Protein AF-A0A1J7IU63-F1 (afdb_monomer)

Secondary structure (DSSP, 8-state):
----PPPP-PPPPPPPPPP--------------PPPSEEEEEES-TT--TTEEEEEEESSSSSPP-EEEEEE-SSSSS-SEEEESSSSTTSPEEEEEE-SSTT-SEEEEEEESSSS-EEEEEEEEEEPPGGGTT-EEEEEEEE-TTSSTT-EEEEEEEEE-S--GGGTTEEEEEEEEEESSTTT--EEEEEEEEEETT-SSEEEEEEESSTTS-TTHHHHHHHHHHHHHHHHHHHHHHHHHHHHTT-

Solvent-accessible surface area (backbone atoms only — not comparable to full-atom values): 14368 Å² total; per-residue (Å²): 142,85,89,80,86,80,88,85,84,80,81,81,86,80,82,84,79,81,80,85,76,82,76,77,75,78,75,80,68,56,81,83,66,88,75,68,55,46,38,28,36,29,60,70,59,96,78,60,65,96,47,50,46,53,32,29,32,16,74,47,92,87,49,74,60,47,21,23,34,40,36,46,59,77,92,74,87,55,55,37,30,37,36,22,68,24,57,50,92,85,37,58,71,47,32,31,20,32,55,95,46,67,80,50,54,50,34,45,33,40,36,56,54,48,99,88,41,62,52,74,34,70,30,39,51,45,78,46,63,74,91,56,79,67,44,57,34,38,34,37,59,40,77,36,56,84,53,64,95,86,42,61,45,30,37,34,39,35,74,42,79,38,76,52,80,96,38,71,80,31,70,37,38,35,37,30,27,40,38,81,40,100,73,94,39,64,70,44,75,43,30,38,38,30,40,56,74,86,48,96,48,45,66,35,40,37,37,45,64,41,90,80,55,53,81,41,45,66,64,46,54,51,50,53,53,41,49,51,51,39,52,52,50,32,52,54,46,44,57,54,53,58,57,65,76,76,111

Radius of gyration: 27.11 Å; Cα contacts (8 Å, |Δi|>4): 454; chains: 1; bounding box: 78×36×115 Å

pLDDT: mean 76.45, std 18.56, range [32.28, 97.06]

Mean predicted aligned error: 12.12 Å

Structure (mmCIF, N/CA/C/O backbone):
data_AF-A0A1J7IU63-F1
#
_entry.id   AF-A0A1J7IU63-F1
#
loop_
_atom_site.group_PDB
_atom_site.id
_atom_site.type_symbol
_atom_site.label_atom_id
_atom_site.label_alt_id
_atom_site.label_comp_id
_atom_site.label_asym_id
_atom_site.label_entity_id
_atom_site.label_seq_id
_atom_site.pdbx_PDB_ins_code
_atom_site.Cartn_x
_atom_site.Cartn_y
_atom_site.Cartn_z
_atom_site.occupancy
_atom_site.B_iso_or_equiv
_atom_site.auth_seq_id
_atom_site.auth_comp_id
_atom_site.auth_asym_id
_atom_site.auth_atom_id
_atom_site.pdbx_PDB_model_num
ATOM 1 N N . MET A 1 1 ? 51.463 18.990 87.669 1.00 44.06 1 MET A N 1
ATOM 2 C CA . MET A 1 1 ? 50.961 17.648 88.041 1.00 44.06 1 MET A CA 1
ATOM 3 C C . MET A 1 1 ? 49.534 17.867 88.497 1.00 44.06 1 MET A C 1
ATOM 5 O O . MET A 1 1 ? 49.370 18.554 89.485 1.00 44.06 1 MET A O 1
ATOM 9 N N . THR A 1 2 ? 48.467 17.498 87.812 1.00 45.34 2 THR A N 1
ATOM 10 C CA . THR A 1 2 ? 48.191 16.574 86.704 1.00 45.34 2 THR A CA 1
ATOM 11 C C . THR A 1 2 ? 46.875 17.081 86.117 1.00 45.34 2 THR A C 1
ATOM 13 O O . THR A 1 2 ? 45.925 17.207 86.884 1.00 45.34 2 THR A O 1
ATOM 16 N N . ASP A 1 3 ? 46.808 17.387 84.823 1.00 42.97 3 ASP A N 1
ATOM 17 C CA . ASP A 1 3 ? 45.531 17.691 84.172 1.00 42.97 3 ASP A CA 1
ATOM 18 C C . ASP A 1 3 ? 45.431 16.819 82.920 1.00 42.97 3 ASP A C 1
ATOM 20 O O . ASP A 1 3 ? 46.269 16.891 82.017 1.00 42.97 3 ASP A O 1
ATOM 24 N N . THR A 1 4 ? 44.488 15.884 82.969 1.00 57.12 4 THR A N 1
ATOM 25 C CA . THR A 1 4 ? 44.315 14.776 82.026 1.00 57.12 4 THR A CA 1
ATOM 26 C C . THR A 1 4 ? 43.118 15.096 81.123 1.00 57.12 4 THR A C 1
ATOM 28 O O . THR A 1 4 ? 42.087 15.536 81.630 1.00 57.12 4 THR A O 1
ATOM 31 N N . PRO A 1 5 ? 43.224 14.886 79.799 1.00 55.25 5 PRO A N 1
ATOM 32 C CA . PRO A 1 5 ? 42.245 15.359 78.822 1.00 55.25 5 PRO A CA 1
ATOM 33 C C . PRO A 1 5 ? 40.936 14.556 78.810 1.00 55.25 5 PRO A C 1
ATOM 35 O O . PRO A 1 5 ? 40.916 13.346 79.040 1.00 55.25 5 PRO A O 1
ATOM 38 N N . GLY A 1 6 ? 39.845 15.263 78.497 1.00 46.78 6 GLY A N 1
ATOM 39 C CA . GLY A 1 6 ? 38.485 14.733 78.407 1.00 46.78 6 GLY A CA 1
ATOM 40 C C . GLY A 1 6 ? 38.222 13.825 77.191 1.00 46.78 6 GLY A C 1
ATOM 41 O O . GLY A 1 6 ? 38.990 13.822 76.226 1.00 46.78 6 GLY A O 1
ATOM 42 N N . PRO A 1 7 ? 37.125 13.045 77.223 1.00 56.28 7 PRO A N 1
ATOM 43 C CA . PRO A 1 7 ? 36.814 12.064 76.190 1.00 56.28 7 PRO A CA 1
ATOM 44 C C . PRO A 1 7 ? 36.172 12.686 74.940 1.00 56.28 7 PRO A C 1
ATOM 46 O O . PRO A 1 7 ? 35.186 13.420 75.000 1.00 56.28 7 PRO A O 1
ATOM 49 N N . ILE A 1 8 ? 36.720 12.309 73.785 1.00 46.81 8 ILE A N 1
ATOM 50 C CA . ILE A 1 8 ? 36.202 12.591 72.445 1.00 46.81 8 ILE A CA 1
ATOM 51 C C . ILE A 1 8 ? 35.043 11.623 72.171 1.00 46.81 8 ILE A C 1
ATOM 53 O O . ILE A 1 8 ? 35.238 10.410 72.120 1.00 46.81 8 ILE A O 1
ATOM 57 N N . THR A 1 9 ? 33.832 12.153 71.989 1.00 49.56 9 THR A N 1
ATOM 58 C CA . THR A 1 9 ? 32.668 11.368 71.552 1.00 49.56 9 THR A CA 1
ATOM 59 C C . THR A 1 9 ? 32.671 11.284 70.028 1.00 49.56 9 THR A C 1
ATOM 61 O O . THR A 1 9 ? 32.519 12.290 69.338 1.00 49.56 9 THR A O 1
ATOM 64 N N . VAL A 1 10 ? 32.876 10.076 69.501 1.00 47.75 10 VAL A N 1
ATOM 65 C CA . VAL A 1 10 ? 32.824 9.764 68.068 1.00 47.75 10 VAL A CA 1
ATOM 66 C C . VAL A 1 10 ? 31.366 9.534 67.666 1.00 47.75 10 VAL A C 1
ATOM 68 O O . VAL A 1 10 ? 30.711 8.622 68.167 1.00 47.75 10 VAL A O 1
ATOM 71 N N . ASN A 1 11 ? 30.862 10.369 66.756 1.00 43.56 11 ASN A N 1
ATOM 72 C CA . ASN A 1 11 ? 29.535 10.236 66.160 1.00 43.56 11 ASN A CA 1
ATOM 73 C C . ASN A 1 11 ? 29.459 9.005 65.242 1.00 43.56 11 ASN A C 1
ATOM 75 O O . ASN A 1 11 ? 30.330 8.782 64.401 1.00 43.56 11 ASN A O 1
ATOM 79 N N . ALA A 1 12 ? 28.384 8.230 65.395 1.00 49.53 12 ALA A N 1
ATOM 80 C CA . ALA A 1 12 ? 28.054 7.084 64.556 1.00 49.53 12 ALA A CA 1
ATOM 81 C C . ALA A 1 12 ? 27.696 7.507 63.111 1.00 49.53 12 ALA A C 1
ATOM 83 O O . ALA A 1 12 ? 27.061 8.547 62.920 1.00 49.53 12 ALA A O 1
ATOM 84 N N . PRO A 1 13 ? 28.044 6.704 62.087 1.00 44.66 13 PRO A N 1
ATOM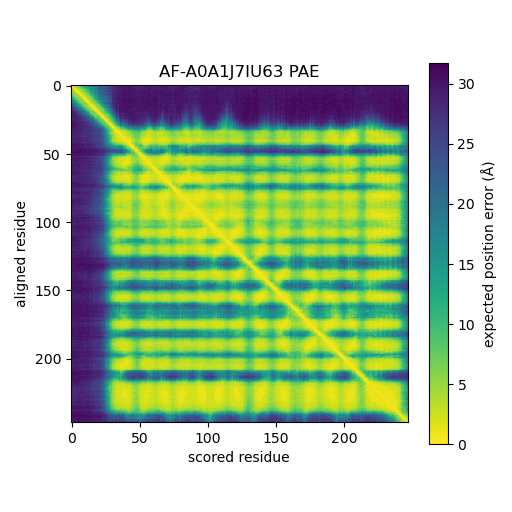 85 C CA . PRO A 1 13 ? 27.699 6.997 60.702 1.00 44.66 13 PRO A CA 1
ATOM 86 C C . PRO A 1 13 ? 26.213 6.756 60.399 1.00 44.66 13 PRO A C 1
ATOM 88 O 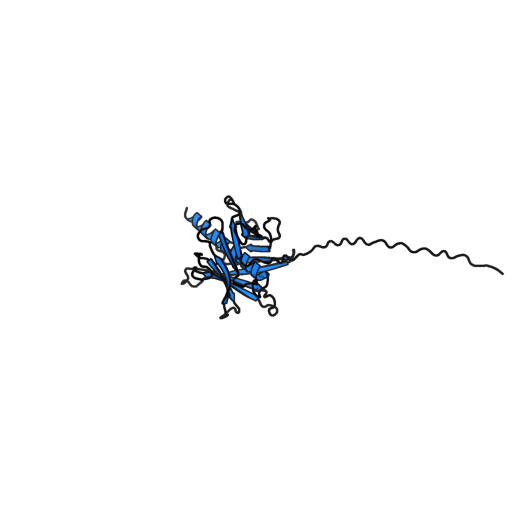O . PRO A 1 13 ? 25.620 5.726 60.725 1.00 44.66 13 PRO A O 1
ATOM 91 N N . THR A 1 14 ? 25.632 7.745 59.728 1.00 45.50 14 THR A N 1
ATOM 92 C CA . THR A 1 14 ? 24.269 7.822 59.206 1.00 45.50 14 THR A CA 1
ATOM 93 C C . THR A 1 14 ? 23.985 6.744 58.155 1.00 45.50 14 THR A C 1
ATOM 95 O O . THR A 1 14 ? 24.753 6.506 57.226 1.00 45.50 14 THR A O 1
ATOM 98 N N . LYS A 1 15 ? 22.818 6.116 58.298 1.00 42.50 15 LYS A N 1
ATOM 99 C CA . LYS A 1 15 ? 22.211 5.135 57.389 1.00 42.50 15 LYS A CA 1
ATOM 100 C C . LYS A 1 15 ? 21.971 5.756 55.995 1.00 42.50 15 LYS A C 1
ATOM 102 O O . LYS A 1 15 ? 21.311 6.793 55.932 1.00 42.50 15 LYS A O 1
ATOM 107 N N . PRO A 1 16 ? 22.421 5.151 54.881 1.00 40.44 16 PRO A N 1
ATOM 108 C CA . PRO A 1 16 ? 22.157 5.690 53.551 1.00 40.44 16 PRO A CA 1
ATOM 109 C C . PRO A 1 16 ? 20.693 5.467 53.140 1.00 40.44 16 PRO A C 1
ATOM 111 O O . PRO A 1 16 ? 20.188 4.343 53.091 1.00 40.44 16 PRO A O 1
ATOM 114 N N . SER A 1 17 ? 20.010 6.568 52.842 1.00 41.31 17 SER A N 1
ATOM 115 C CA . SER A 1 17 ? 18.692 6.632 52.215 1.00 41.31 17 SER A CA 1
ATOM 116 C C . SER A 1 17 ? 18.753 6.153 50.759 1.00 41.31 17 SER A C 1
ATOM 118 O O . SER A 1 17 ? 19.558 6.644 49.970 1.00 41.31 17 SER A O 1
ATOM 120 N N . LYS A 1 18 ? 17.885 5.194 50.404 1.00 39.56 18 LYS A N 1
ATOM 121 C CA . LYS A 1 18 ? 17.678 4.708 49.029 1.00 39.56 18 LYS A CA 1
ATOM 122 C C . LYS A 1 18 ? 17.234 5.863 48.114 1.00 39.56 18 LYS A C 1
ATOM 124 O O . LYS A 1 18 ? 16.241 6.511 48.443 1.00 39.56 18 LYS A O 1
ATOM 129 N N . PRO A 1 19 ? 17.875 6.083 46.956 1.00 37.62 19 PRO A N 1
ATOM 130 C CA . PRO A 1 19 ? 17.308 6.933 45.921 1.00 37.62 19 PRO A CA 1
ATOM 131 C C . PRO A 1 19 ? 16.141 6.200 45.244 1.00 37.62 19 PRO A C 1
ATOM 133 O O . PRO A 1 19 ? 16.303 5.110 44.695 1.00 37.62 19 PRO A O 1
ATOM 136 N N . THR A 1 20 ? 14.951 6.798 45.295 1.00 41.66 20 THR A N 1
ATOM 137 C CA . THR A 1 20 ? 13.795 6.390 44.490 1.00 41.66 20 THR A CA 1
ATOM 138 C C . THR A 1 20 ? 14.058 6.795 43.044 1.00 41.66 20 THR A C 1
ATOM 140 O O . THR A 1 20 ? 13.786 7.921 42.636 1.00 41.66 20 THR A O 1
ATOM 143 N N . THR A 1 21 ? 14.630 5.885 42.262 1.00 35.44 21 THR A N 1
ATOM 144 C CA . THR A 1 21 ? 14.724 6.035 40.810 1.00 35.44 21 THR A CA 1
ATOM 145 C C . THR A 1 21 ? 13.351 5.718 40.220 1.00 35.44 21 THR A C 1
ATOM 147 O O . THR A 1 21 ? 12.976 4.555 40.077 1.00 35.44 21 THR A O 1
ATOM 150 N N . HIS A 1 22 ? 12.571 6.750 39.894 1.00 35.62 22 HIS A N 1
ATOM 151 C CA . HIS A 1 22 ? 11.458 6.608 38.958 1.00 35.62 22 HIS A CA 1
ATOM 152 C C . HIS A 1 22 ? 12.042 6.404 37.559 1.00 35.62 22 HIS A C 1
ATOM 154 O O . HIS A 1 22 ? 12.184 7.338 36.775 1.00 35.62 22 HIS A O 1
ATOM 160 N N . SER A 1 23 ? 12.420 5.164 37.264 1.00 33.09 23 SER A N 1
ATOM 161 C CA . SER A 1 23 ? 12.723 4.726 35.909 1.00 33.09 23 SER A CA 1
ATOM 162 C C . SER A 1 23 ? 11.399 4.590 35.162 1.00 33.09 23 SER A C 1
ATOM 164 O O . SER A 1 23 ? 10.831 3.503 35.075 1.00 33.09 23 SER A O 1
ATOM 166 N N . THR A 1 24 ? 10.877 5.702 34.644 1.00 35.84 24 THR A N 1
ATOM 167 C CA . THR A 1 24 ? 9.894 5.668 33.558 1.00 35.84 24 THR A CA 1
ATOM 168 C C . THR A 1 24 ? 10.629 5.148 32.331 1.00 35.84 24 THR A C 1
ATOM 170 O O . THR A 1 24 ? 11.170 5.909 31.534 1.00 35.84 24 THR A O 1
ATOM 173 N N . SER A 1 25 ? 10.712 3.827 32.205 1.00 32.28 25 SER A N 1
ATOM 174 C CA . SER A 1 25 ? 11.094 3.171 30.966 1.00 32.28 25 SER A CA 1
ATOM 175 C C . SER A 1 25 ? 9.949 3.357 29.972 1.00 32.28 25 SER A C 1
ATOM 177 O O . SER A 1 25 ? 9.093 2.490 29.793 1.00 32.28 25 SER A O 1
ATOM 179 N N . SER A 1 26 ? 9.919 4.511 29.302 1.00 36.91 26 SER A N 1
ATOM 180 C CA . SER A 1 26 ? 9.265 4.620 28.003 1.00 36.91 26 SER A CA 1
ATOM 181 C C . SER A 1 26 ? 10.028 3.706 27.053 1.00 36.91 26 SER A C 1
ATOM 183 O O . SER A 1 26 ? 11.017 4.097 26.439 1.00 36.91 26 SER A O 1
ATOM 185 N N . SER A 1 27 ? 9.602 2.448 27.011 1.00 38.44 27 SER A N 1
ATOM 186 C CA . SER A 1 27 ? 9.995 1.482 26.000 1.00 38.44 27 SER A CA 1
ATOM 187 C C . SER A 1 27 ? 9.508 2.000 24.648 1.00 38.44 27 SER A C 1
ATOM 189 O O . SER A 1 27 ? 8.377 1.769 24.227 1.00 38.44 27 SER A O 1
ATOM 191 N N . THR A 1 28 ? 10.367 2.753 23.968 1.00 42.88 28 THR A N 1
ATOM 192 C CA . THR A 1 28 ? 10.271 3.032 22.537 1.00 42.88 28 THR A CA 1
ATOM 193 C C . THR A 1 28 ? 10.474 1.715 21.797 1.00 42.88 28 THR A C 1
ATOM 195 O O . THR A 1 28 ? 11.562 1.378 21.347 1.00 42.88 28 THR A O 1
ATOM 198 N N . SER A 1 29 ? 9.409 0.919 21.735 1.00 42.03 29 SER A N 1
ATOM 199 C CA . SER A 1 29 ? 9.338 -0.248 20.869 1.00 42.03 29 SER A CA 1
ATOM 200 C C . SER A 1 29 ? 9.157 0.256 19.440 1.00 42.03 29 SER A C 1
ATOM 202 O O . SER A 1 29 ? 8.059 0.638 19.035 1.00 42.03 29 SER A O 1
ATOM 204 N N . SER A 1 30 ? 10.246 0.281 18.670 1.00 48.75 30 SER A N 1
ATOM 205 C CA . SER A 1 30 ? 10.135 0.234 17.215 1.00 48.75 30 SER A CA 1
ATOM 206 C C . SER A 1 30 ? 9.271 -0.985 16.890 1.00 48.75 30 SER A C 1
ATOM 208 O O . SER A 1 30 ? 9.569 -2.105 17.309 1.00 48.75 30 SER A O 1
ATOM 210 N N . THR A 1 31 ? 8.116 -0.771 16.259 1.00 57.62 31 THR A N 1
ATOM 211 C CA . THR A 1 31 ? 7.194 -1.875 15.967 1.00 57.62 31 THR A CA 1
ATOM 212 C C . THR A 1 31 ? 7.692 -2.574 14.707 1.00 57.62 31 THR A C 1
ATOM 214 O O . THR A 1 31 ? 7.190 -2.351 13.614 1.00 57.62 31 THR A O 1
ATOM 217 N N . VAL A 1 32 ? 8.744 -3.367 14.882 1.00 63.09 32 VAL A N 1
ATOM 218 C CA . VAL A 1 32 ? 9.273 -4.322 13.906 1.00 63.09 32 VAL A CA 1
ATOM 219 C C . VAL A 1 32 ? 8.172 -5.364 13.692 1.00 63.09 32 VAL A C 1
ATOM 221 O O . VAL A 1 32 ? 7.832 -6.114 14.610 1.00 63.09 32 VAL A O 1
ATOM 224 N N . VAL A 1 33 ? 7.496 -5.313 12.540 1.00 74.00 33 VAL A N 1
ATOM 225 C CA . VAL A 1 33 ? 6.360 -6.188 12.213 1.00 74.00 33 VAL A CA 1
ATOM 226 C C . VAL A 1 33 ? 6.729 -7.010 10.994 1.00 74.00 33 VAL A C 1
ATOM 228 O O . VAL A 1 33 ? 6.721 -6.522 9.865 1.00 74.00 33 VAL A O 1
ATOM 231 N N . THR A 1 34 ? 6.972 -8.297 11.217 1.00 81.31 34 THR A N 1
ATOM 232 C CA . THR A 1 34 ? 7.165 -9.256 10.135 1.00 81.31 34 THR A CA 1
ATOM 233 C C . THR A 1 34 ? 5.837 -9.503 9.419 1.00 81.31 34 THR A C 1
ATOM 235 O O . THR A 1 34 ? 4.876 -10.019 9.998 1.00 81.31 34 THR A O 1
ATOM 238 N N . LEU A 1 35 ? 5.772 -9.131 8.142 1.00 86.31 35 LEU A N 1
ATOM 239 C CA . LEU A 1 35 ? 4.608 -9.369 7.294 1.00 86.31 35 LEU A CA 1
ATOM 240 C C . LEU A 1 35 ? 4.696 -10.778 6.690 1.00 86.31 35 LEU A C 1
ATOM 242 O O . LEU A 1 35 ? 5.748 -11.162 6.184 1.00 86.31 35 LEU A O 1
ATOM 246 N N . PRO A 1 36 ? 3.611 -11.572 6.694 1.00 88.25 36 PRO A N 1
ATOM 247 C CA . PRO A 1 36 ? 3.638 -12.880 6.059 1.00 88.25 36 PRO A CA 1
ATOM 248 C C . PRO A 1 36 ? 3.764 -12.728 4.540 1.00 88.25 36 PRO A C 1
ATOM 250 O O . PRO A 1 36 ? 3.235 -11.781 3.953 1.00 88.25 36 PRO A O 1
ATOM 253 N N . ARG A 1 37 ? 4.334 -13.747 3.881 1.00 87.50 37 ARG A N 1
ATOM 254 C CA . ARG A 1 37 ? 4.461 -13.832 2.410 1.00 87.50 37 ARG A CA 1
ATOM 255 C C . ARG A 1 37 ? 3.153 -13.549 1.665 1.00 87.50 37 ARG A C 1
ATOM 257 O O . ARG A 1 37 ? 3.137 -13.125 0.514 1.00 87.50 37 ARG A O 1
ATOM 264 N N . SER A 1 38 ? 2.030 -13.829 2.317 1.00 89.69 38 SER A N 1
ATOM 265 C CA . SER A 1 38 ? 0.708 -13.839 1.724 1.00 89.69 38 SER A CA 1
ATOM 266 C C . SER A 1 38 ? -0.283 -13.066 2.593 1.00 89.69 38 SER A C 1
ATOM 268 O O . SER A 1 38 ? -0.628 -13.510 3.689 1.00 89.69 38 SER A O 1
ATOM 270 N N . LEU A 1 39 ? -0.813 -11.959 2.070 1.00 92.31 39 LEU A N 1
ATOM 271 C CA . LEU A 1 39 ? -1.831 -11.134 2.720 1.00 92.31 39 LEU A CA 1
ATOM 272 C C . LEU A 1 39 ? -3.056 -10.973 1.825 1.00 92.31 39 LEU A C 1
ATOM 274 O O . LEU A 1 39 ? -2.963 -10.912 0.606 1.00 92.31 39 LEU A O 1
ATOM 278 N N . ASN A 1 40 ? -4.239 -10.932 2.416 1.00 93.31 40 ASN A N 1
ATOM 279 C CA . ASN A 1 40 ? -5.492 -10.743 1.702 1.00 93.31 40 ASN A CA 1
ATOM 280 C C . ASN A 1 40 ? -6.322 -9.692 2.434 1.00 93.31 40 ASN A C 1
ATOM 282 O O . ASN A 1 40 ? -6.472 -9.778 3.651 1.00 93.31 40 ASN A O 1
ATOM 286 N N . LEU A 1 41 ? -6.867 -8.729 1.693 1.00 93.75 41 LEU A N 1
ATOM 287 C CA . LEU A 1 41 ? -7.733 -7.684 2.231 1.00 93.75 41 LEU A CA 1
ATOM 288 C C . LEU A 1 41 ? -9.179 -8.170 2.236 1.00 93.75 41 LEU A C 1
ATOM 290 O O . LEU A 1 41 ? -9.732 -8.497 1.182 1.00 93.75 41 LEU A O 1
ATOM 294 N N . TYR A 1 42 ? -9.803 -8.182 3.407 1.00 91.31 42 TYR A N 1
ATOM 295 C CA . TYR A 1 42 ? -11.193 -8.574 3.598 1.00 91.31 42 TYR A CA 1
ATOM 296 C C . TYR A 1 42 ? -12.015 -7.420 4.154 1.00 91.31 42 TYR A C 1
ATOM 298 O O . TYR A 1 42 ? -11.582 -6.713 5.058 1.00 91.31 42 TYR A O 1
ATOM 306 N N . LEU A 1 43 ? -13.230 -7.259 3.636 1.00 88.81 43 LEU A N 1
ATOM 307 C CA . LEU A 1 43 ? -14.213 -6.329 4.180 1.00 88.81 43 LEU A CA 1
ATOM 308 C C . LEU A 1 43 ? -14.730 -6.836 5.534 1.00 88.81 43 LEU A C 1
ATOM 310 O O . LEU A 1 43 ? -15.232 -7.960 5.609 1.00 88.81 43 LEU A O 1
ATOM 314 N N . THR A 1 44 ? -14.643 -6.005 6.576 1.00 82.62 44 THR A N 1
ATOM 315 C CA . THR A 1 44 ? -15.058 -6.374 7.942 1.00 82.62 44 THR A CA 1
ATOM 316 C C . THR A 1 44 ? -16.573 -6.328 8.120 1.00 82.62 44 THR A C 1
ATOM 318 O O . THR A 1 44 ? -17.148 -7.193 8.774 1.00 82.62 44 THR A O 1
ATOM 321 N N . ASN A 1 45 ? -17.241 -5.336 7.529 1.00 69.62 45 ASN A N 1
ATOM 322 C CA . ASN A 1 45 ? -18.690 -5.187 7.612 1.00 69.62 45 ASN A CA 1
ATOM 323 C C . ASN A 1 45 ? -19.244 -4.669 6.277 1.00 69.62 45 ASN A C 1
ATOM 325 O O . ASN A 1 45 ? -18.663 -3.776 5.668 1.00 69.62 45 ASN A O 1
ATOM 329 N N . ARG A 1 46 ? -20.362 -5.238 5.807 1.00 58.84 46 ARG A N 1
ATOM 330 C CA . ARG A 1 46 ? -21.011 -4.850 4.541 1.00 58.84 46 ARG A CA 1
ATOM 331 C C . ARG A 1 46 ? -21.822 -3.554 4.642 1.00 58.84 46 ARG A C 1
ATOM 333 O O . ARG A 1 46 ? -22.201 -3.019 3.610 1.00 58.84 46 ARG A O 1
ATOM 340 N N . LEU A 1 47 ? -22.072 -3.069 5.859 1.00 58.62 47 LEU A N 1
ATOM 341 C CA . LEU A 1 47 ? -22.935 -1.918 6.144 1.00 58.62 47 LEU A CA 1
ATOM 342 C C . LEU A 1 47 ? -22.167 -0.622 6.462 1.00 58.62 47 LEU A C 1
ATOM 344 O O . LEU A 1 47 ? -22.765 0.321 6.965 1.00 58.62 47 LEU A O 1
ATOM 348 N N . THR A 1 48 ? -20.851 -0.543 6.228 1.00 53.31 48 THR A N 1
ATOM 349 C CA . THR A 1 48 ? -20.102 0.706 6.472 1.00 53.31 48 THR A CA 1
ATOM 350 C C . THR A 1 48 ? -20.545 1.801 5.502 1.00 53.31 48 THR A C 1
ATOM 352 O O . THR A 1 48 ? -20.302 1.710 4.299 1.00 53.31 48 THR A O 1
ATOM 355 N N . ILE A 1 49 ? -21.214 2.814 6.054 1.00 51.66 49 ILE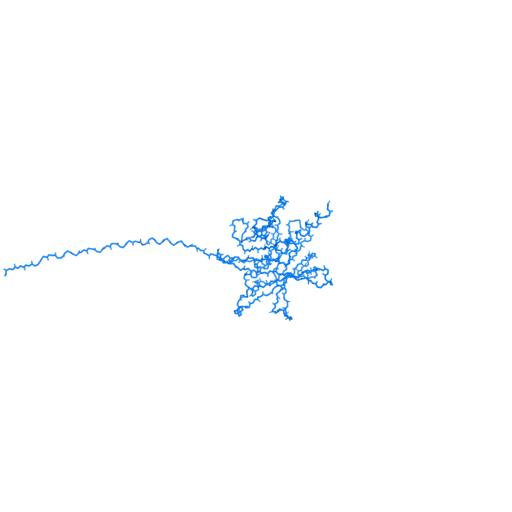 A N 1
ATOM 356 C CA . ILE A 1 49 ? -21.808 3.957 5.361 1.00 51.66 49 ILE A CA 1
ATOM 357 C C . ILE A 1 49 ? -20.718 4.968 4.957 1.00 51.66 49 ILE A C 1
ATOM 359 O O . ILE A 1 49 ? -19.949 5.441 5.791 1.00 51.66 49 ILE A O 1
ATOM 363 N N . LEU A 1 50 ? -20.701 5.252 3.652 1.00 55.31 50 LEU A N 1
ATOM 364 C CA . LEU A 1 50 ? -20.249 6.404 2.847 1.00 55.31 50 LEU A CA 1
ATOM 365 C C . LEU A 1 50 ? -18.948 7.185 3.150 1.00 55.31 50 LEU A C 1
ATOM 367 O O . LEU A 1 50 ? -18.394 7.707 2.193 1.00 55.31 50 LEU A O 1
ATOM 371 N N . ALA A 1 51 ? -18.406 7.252 4.370 1.00 62.78 51 ALA A N 1
ATOM 372 C CA . ALA A 1 51 ? -17.221 8.088 4.660 1.00 62.78 51 ALA A CA 1
ATOM 373 C C . ALA A 1 51 ? -15.993 7.310 5.161 1.00 62.78 51 ALA A C 1
ATOM 375 O O . ALA A 1 51 ? -14.855 7.695 4.888 1.00 62.78 51 ALA A O 1
ATOM 376 N N . GLN A 1 52 ? -16.206 6.200 5.875 1.00 76.06 52 GLN A N 1
ATOM 377 C CA . GLN A 1 52 ? -15.125 5.385 6.424 1.00 76.06 52 GLN A CA 1
ATOM 378 C C . GLN A 1 52 ? -15.422 3.899 6.240 1.00 76.06 52 GLN A C 1
ATOM 380 O O . GLN A 1 52 ? -16.469 3.403 6.656 1.00 76.06 52 GLN A O 1
ATOM 385 N N . ALA A 1 53 ? -14.473 3.168 5.662 1.00 87.00 53 ALA A N 1
ATOM 386 C CA . ALA A 1 53 ? -14.555 1.717 5.548 1.00 87.00 53 ALA A CA 1
ATOM 387 C C . ALA A 1 53 ? -13.453 1.055 6.380 1.00 87.00 53 ALA A C 1
ATOM 389 O O . ALA A 1 53 ? -12.345 1.575 6.524 1.00 87.00 53 ALA A O 1
ATOM 390 N N . THR A 1 54 ? -13.787 -0.089 6.978 1.00 90.56 54 THR A N 1
ATOM 391 C CA . THR A 1 54 ? -12.844 -0.908 7.746 1.00 90.56 54 THR A CA 1
ATOM 392 C C . THR A 1 54 ? -12.668 -2.256 7.064 1.00 90.56 54 THR A C 1
ATOM 394 O O . THR A 1 54 ? -13.639 -2.932 6.709 1.00 90.56 54 THR A O 1
ATOM 397 N N . PHE A 1 55 ? -11.407 -2.639 6.930 1.00 92.75 55 PHE A N 1
ATOM 398 C CA . PHE A 1 55 ? -10.957 -3.900 6.376 1.00 92.75 55 PHE A CA 1
ATOM 399 C C . PHE A 1 55 ? -9.971 -4.560 7.336 1.00 92.75 55 PHE A C 1
ATOM 401 O O . PHE A 1 55 ? -9.404 -3.922 8.230 1.00 92.75 55 PHE A O 1
ATOM 408 N N . HIS A 1 56 ? -9.716 -5.840 7.100 1.00 93.38 56 HIS A N 1
ATOM 409 C CA . HIS A 1 56 ? -8.617 -6.545 7.735 1.00 93.38 56 HIS A CA 1
ATOM 410 C C . HIS A 1 56 ? -7.717 -7.221 6.716 1.00 93.38 56 HIS A C 1
ATOM 412 O O . HIS A 1 56 ? -8.188 -7.719 5.693 1.00 93.38 56 HIS A O 1
ATOM 418 N N . LEU A 1 57 ? -6.429 -7.278 7.043 1.00 92.94 57 LEU A N 1
ATOM 419 C CA . LEU A 1 57 ? -5.469 -8.128 6.361 1.00 92.94 57 LEU A CA 1
ATOM 420 C C . LEU A 1 57 ? -5.297 -9.435 7.132 1.00 92.94 57 LEU A C 1
ATOM 422 O O . LEU A 1 57 ? -5.141 -9.432 8.353 1.00 92.94 57 LEU A O 1
ATOM 426 N N . GLY A 1 58 ? -5.297 -10.548 6.408 1.00 91.50 58 GLY A N 1
ATOM 427 C CA . GLY A 1 58 ? -5.005 -11.873 6.950 1.00 91.50 58 GLY A CA 1
ATOM 428 C C . GLY A 1 58 ? -4.541 -12.836 5.863 1.00 91.50 58 GLY A C 1
ATOM 429 O O . GLY A 1 58 ? -4.719 -12.573 4.671 1.00 91.50 58 GLY A O 1
ATOM 430 N N . THR A 1 59 ? -3.952 -13.965 6.254 1.00 89.56 59 THR A N 1
ATOM 431 C CA . THR A 1 59 ? -3.479 -14.986 5.302 1.00 89.56 59 THR A CA 1
ATOM 432 C C . THR A 1 59 ? -4.647 -15.684 4.606 1.00 89.56 59 THR A C 1
ATOM 434 O O . THR A 1 59 ? -4.610 -15.915 3.397 1.00 89.56 59 THR A O 1
ATOM 437 N N . SER A 1 60 ? -5.739 -15.930 5.327 1.00 84.62 60 SER A N 1
ATOM 438 C CA . SER A 1 60 ? -6.968 -16.550 4.828 1.00 84.62 60 SER A CA 1
ATOM 439 C C . SER A 1 60 ? -8.206 -15.875 5.429 1.00 84.62 60 SER A C 1
ATOM 441 O O . SER A 1 60 ? -8.098 -14.975 6.258 1.00 84.62 60 SER A O 1
ATOM 443 N N . ARG A 1 61 ? -9.400 -16.284 4.988 1.00 77.94 61 ARG A N 1
ATOM 444 C CA . ARG A 1 61 ? -10.658 -15.769 5.547 1.00 77.94 61 ARG A CA 1
ATOM 445 C C . ARG A 1 61 ? -10.947 -16.323 6.946 1.00 77.94 61 ARG A C 1
ATOM 447 O O . ARG A 1 61 ? -11.595 -15.650 7.736 1.00 77.94 61 ARG A O 1
ATOM 454 N N . SER A 1 62 ? -10.533 -17.559 7.204 1.00 77.00 62 SER A N 1
ATOM 455 C CA . SER A 1 62 ? -10.780 -18.296 8.446 1.00 77.00 62 SER A CA 1
ATOM 456 C C . SER A 1 62 ? -9.696 -18.070 9.501 1.00 77.00 62 SER A C 1
ATOM 458 O O . SER A 1 62 ? -9.930 -18.341 10.674 1.00 77.00 62 SER A O 1
ATOM 460 N N . SER A 1 63 ? -8.524 -17.563 9.113 1.00 79.31 63 SER A N 1
ATOM 461 C CA . SER A 1 63 ? -7.475 -17.164 10.054 1.00 79.31 63 SER A CA 1
ATOM 462 C C . SER A 1 63 ? -7.848 -15.890 10.806 1.00 79.31 63 SER A C 1
ATOM 464 O O . SER A 1 63 ? -8.510 -15.009 10.252 1.00 79.31 63 SER A O 1
ATOM 466 N N . ALA A 1 64 ? -7.341 -15.763 12.035 1.00 83.44 64 ALA A N 1
ATOM 467 C CA . ALA A 1 64 ? -7.450 -14.533 12.806 1.00 83.44 64 ALA A CA 1
ATOM 468 C C . ALA A 1 64 ? -6.926 -13.326 11.994 1.00 83.44 64 ALA A C 1
ATOM 470 O O . ALA A 1 64 ? -5.900 -13.446 11.314 1.00 83.44 64 ALA A O 1
ATOM 471 N N . PRO A 1 65 ? -7.612 -12.170 12.037 1.00 88.25 65 PRO A N 1
ATOM 472 C CA . PRO A 1 65 ? -7.137 -10.963 11.376 1.00 88.25 65 PRO A CA 1
ATOM 473 C C . PRO A 1 65 ? -5.773 -10.540 11.936 1.00 88.25 65 PRO A C 1
ATOM 475 O O . PRO A 1 65 ? -5.611 -10.453 13.151 1.00 88.25 65 PRO A O 1
ATOM 478 N N . LEU A 1 66 ? -4.811 -10.257 11.058 1.00 92.00 66 LEU A N 1
ATOM 479 C CA . LEU A 1 66 ? -3.458 -9.851 11.451 1.00 92.00 66 LEU A CA 1
ATOM 480 C C . LEU A 1 66 ? -3.376 -8.341 11.643 1.00 92.00 66 LEU A C 1
ATOM 482 O O . LEU A 1 66 ? -2.919 -7.859 12.673 1.00 92.00 66 LEU A O 1
ATOM 486 N N . HIS A 1 67 ? -3.889 -7.593 10.670 1.00 93.69 67 HIS A N 1
ATOM 487 C CA . HIS A 1 67 ? -3.820 -6.136 10.669 1.00 93.69 67 HIS A CA 1
ATOM 488 C C . HIS A 1 67 ? -5.183 -5.533 10.372 1.00 93.69 67 HIS A C 1
ATOM 490 O O . HIS A 1 67 ? -6.003 -6.104 9.644 1.00 93.69 67 HIS A O 1
ATOM 496 N N . ARG A 1 68 ? -5.429 -4.350 10.924 1.00 94.56 68 ARG A N 1
ATOM 497 C CA . ARG A 1 68 ? -6.584 -3.526 10.580 1.00 94.56 68 ARG A CA 1
ATOM 498 C C . ARG A 1 68 ? -6.180 -2.476 9.555 1.00 94.56 68 ARG A C 1
ATOM 500 O O . ARG A 1 68 ? -5.155 -1.819 9.713 1.00 94.56 68 ARG A O 1
ATOM 507 N N . VAL A 1 69 ? -7.032 -2.299 8.552 1.00 95.38 69 VAL A N 1
ATOM 508 C CA . VAL A 1 69 ? -6.923 -1.234 7.555 1.00 95.38 69 VAL A CA 1
ATOM 509 C C . VAL A 1 69 ? -8.176 -0.375 7.639 1.00 95.38 69 VAL A C 1
ATOM 511 O O . VAL A 1 69 ? -9.294 -0.895 7.616 1.00 95.38 69 VAL A O 1
ATOM 514 N N . THR A 1 70 ? -8.011 0.935 7.756 1.00 94.06 70 THR A N 1
ATOM 515 C CA . THR A 1 70 ? -9.123 1.888 7.673 1.00 94.06 70 THR A CA 1
ATOM 516 C C . THR A 1 70 ? -8.899 2.847 6.526 1.00 94.06 70 THR A C 1
ATOM 518 O O . THR A 1 70 ? -7.777 3.298 6.312 1.00 94.06 70 THR A O 1
ATOM 521 N N . THR A 1 71 ? -9.969 3.151 5.799 1.00 93.00 71 THR A N 1
ATOM 522 C CA . THR A 1 71 ? -9.946 4.144 4.726 1.00 93.00 71 THR A CA 1
ATOM 523 C C . THR A 1 71 ? -10.836 5.317 5.091 1.00 93.00 71 THR A C 1
ATOM 525 O O . THR A 1 71 ? -11.959 5.087 5.548 1.00 93.00 71 THR A O 1
ATOM 528 N N . HIS A 1 72 ? -10.374 6.537 4.858 1.00 89.44 72 HIS A N 1
ATOM 529 C CA . HIS A 1 72 ? -11.064 7.776 5.219 1.00 89.44 72 HIS A CA 1
ATOM 530 C C . HIS A 1 72 ? -11.291 8.632 3.981 1.00 89.44 72 HIS A C 1
ATOM 532 O O . HIS A 1 72 ? -10.400 8.713 3.149 1.00 89.44 72 HIS A O 1
ATOM 538 N N . GLN A 1 73 ? -12.459 9.257 3.844 1.00 81.38 73 GLN A N 1
ATOM 539 C CA . GLN A 1 73 ? -12.760 10.170 2.739 1.00 81.38 73 GLN A CA 1
ATOM 540 C C . GLN A 1 73 ? -13.054 11.582 3.256 1.00 81.38 73 GLN A C 1
ATOM 542 O O . GLN A 1 73 ? -13.754 11.742 4.256 1.00 81.38 73 GLN A O 1
ATOM 547 N N . GLY A 1 74 ? -12.577 12.597 2.530 1.00 68.94 74 GLY A N 1
ATOM 548 C CA . GLY A 1 74 ? -12.873 14.009 2.790 1.00 68.94 74 GLY A CA 1
ATOM 549 C C . GLY A 1 74 ? -11.874 14.708 3.720 1.00 68.94 74 GLY A C 1
ATOM 550 O O . GLY A 1 74 ? -10.795 14.200 3.999 1.00 68.94 74 GLY A O 1
ATOM 551 N N . PHE A 1 75 ? -12.241 15.897 4.204 1.00 64.44 75 PHE A N 1
ATOM 552 C CA . PHE A 1 75 ? -11.377 16.805 4.976 1.00 64.44 75 PHE A CA 1
ATOM 553 C C . PHE A 1 75 ? -11.220 16.425 6.460 1.00 64.44 75 PHE A C 1
ATOM 555 O O . PHE A 1 75 ? -11.147 17.294 7.326 1.00 64.44 75 PHE A O 1
ATOM 562 N N . SER A 1 76 ? -11.194 15.135 6.798 1.00 70.44 76 SER A N 1
ATOM 563 C CA . SER A 1 76 ? -11.139 14.688 8.198 1.00 70.44 76 SER A CA 1
ATOM 564 C C . SER A 1 76 ? -9.780 14.910 8.874 1.00 70.44 76 SER A C 1
ATOM 566 O O . SER A 1 76 ? -9.649 14.622 10.062 1.00 70.44 76 SER A O 1
ATOM 568 N N . GLY A 1 77 ? -8.761 15.374 8.138 1.00 79.19 77 GLY A N 1
ATOM 569 C CA . GLY A 1 77 ? -7.384 15.508 8.631 1.00 79.19 77 GLY A CA 1
ATOM 570 C C . GLY A 1 77 ? -6.720 14.165 8.962 1.00 79.19 77 GLY A C 1
ATOM 571 O O . GLY A 1 77 ? -5.661 14.127 9.581 1.00 79.19 77 GLY A O 1
ATOM 572 N N . THR A 1 78 ? -7.356 13.053 8.584 1.00 87.25 78 THR A N 1
ATOM 573 C CA . THR A 1 78 ? -6.836 11.696 8.757 1.00 87.25 78 THR A CA 1
ATOM 574 C C . THR A 1 78 ? -6.355 11.166 7.412 1.00 87.25 78 THR A C 1
ATOM 576 O O . THR A 1 78 ? -7.095 11.336 6.442 1.00 87.25 78 THR A O 1
ATOM 579 N N . PRO A 1 79 ? -5.224 10.444 7.352 1.00 91.88 79 PRO A N 1
ATOM 580 C CA . PRO A 1 79 ? -4.749 9.849 6.107 1.00 91.88 79 PRO A CA 1
ATOM 581 C C . PRO A 1 79 ? -5.806 8.963 5.440 1.00 91.88 79 PRO A C 1
ATOM 583 O O . PRO A 1 79 ? -6.555 8.253 6.123 1.00 91.88 79 PRO A O 1
ATOM 586 N N . ASP A 1 80 ? -5.832 8.969 4.108 1.00 93.81 80 ASP A N 1
ATOM 587 C CA . ASP A 1 80 ? -6.805 8.224 3.304 1.00 93.81 80 ASP A CA 1
ATOM 588 C C . ASP A 1 80 ? -6.792 6.727 3.574 1.00 93.81 80 ASP A C 1
ATOM 590 O O . ASP A 1 80 ? -7.839 6.083 3.508 1.00 93.81 80 ASP A O 1
ATOM 594 N N . VAL A 1 81 ? -5.617 6.176 3.880 1.00 96.12 81 VAL A N 1
ATOM 595 C CA . VAL A 1 81 ? -5.410 4.783 4.264 1.00 96.12 81 VAL A CA 1
ATOM 596 C C . VAL A 1 81 ? -4.552 4.736 5.520 1.00 96.12 81 VAL A C 1
ATOM 598 O O . VAL A 1 81 ? -3.467 5.310 5.570 1.00 96.12 81 VAL A O 1
ATOM 601 N N . VAL A 1 82 ? -5.004 3.987 6.524 1.00 96.31 82 VAL A N 1
ATOM 602 C CA . VAL A 1 82 ? -4.253 3.722 7.756 1.00 96.31 82 VAL A CA 1
ATOM 603 C C . VAL A 1 82 ? -4.139 2.217 7.961 1.00 96.31 82 VAL A C 1
ATOM 605 O O . VAL A 1 82 ? -5.147 1.526 8.123 1.00 96.31 82 VAL A O 1
ATOM 608 N N . LEU A 1 83 ? -2.905 1.718 7.987 1.00 96.12 83 LEU A N 1
ATOM 609 C CA . LEU A 1 83 ? -2.549 0.344 8.325 1.00 96.12 83 LEU A CA 1
ATOM 610 C C . LEU A 1 83 ? -2.064 0.293 9.777 1.00 96.12 83 LEU A C 1
ATOM 612 O O . LEU A 1 83 ? -1.162 1.034 10.165 1.00 96.12 83 LEU A O 1
ATOM 616 N N . ARG A 1 84 ? -2.646 -0.591 10.589 1.00 94.75 84 ARG A N 1
ATOM 617 C CA . ARG A 1 84 ? -2.253 -0.794 11.993 1.00 94.75 84 ARG A CA 1
ATOM 618 C C . ARG A 1 84 ? -1.515 -2.109 12.188 1.00 94.75 84 ARG A C 1
ATOM 620 O O . ARG A 1 84 ? -1.822 -3.095 11.526 1.00 94.75 84 ARG A O 1
ATOM 627 N N . SER A 1 85 ? -0.607 -2.145 13.160 1.00 92.56 85 SER A N 1
ATOM 628 C CA . SER A 1 85 ? 0.210 -3.327 13.467 1.00 92.56 85 SER A CA 1
ATOM 629 C C . SER A 1 85 ? -0.599 -4.531 13.960 1.00 92.56 85 SER A C 1
ATOM 631 O O . SER A 1 85 ? -0.130 -5.656 13.856 1.00 92.56 85 SER A O 1
ATOM 633 N N . GLY A 1 86 ? -1.834 -4.323 14.425 1.00 92.44 86 GLY A N 1
ATOM 634 C CA . GLY A 1 86 ? -2.735 -5.381 14.880 1.00 92.44 86 GLY A CA 1
ATOM 635 C C . GLY A 1 86 ? -4.179 -5.198 14.399 1.00 92.44 86 GLY A C 1
ATOM 636 O O . GLY A 1 86 ? -4.507 -4.204 13.740 1.00 92.44 86 GLY A O 1
ATOM 637 N N . PRO A 1 87 ? -5.082 -6.131 14.744 1.00 91.44 87 PRO A N 1
ATOM 638 C CA . PRO A 1 87 ? -6.472 -6.112 14.286 1.00 91.44 87 PRO A CA 1
ATOM 639 C C . PRO A 1 87 ? -7.361 -5.094 15.022 1.00 91.44 87 PRO A C 1
ATOM 641 O O . PRO A 1 87 ? -8.489 -4.828 14.601 1.00 91.44 87 PRO A O 1
ATOM 644 N N . SER A 1 88 ? -6.874 -4.507 16.119 1.00 91.38 88 SER A N 1
ATOM 645 C CA . SER A 1 88 ? -7.618 -3.553 16.946 1.00 91.38 88 SER A CA 1
ATOM 646 C C . SER A 1 88 ? -7.492 -2.115 16.429 1.00 91.38 88 SER A C 1
ATOM 648 O O . SER A 1 88 ? -6.479 -1.730 15.850 1.00 91.38 88 SER A O 1
ATOM 650 N N . SER A 1 89 ? -8.496 -1.267 16.693 1.00 89.50 89 SER A N 1
ATOM 651 C CA . SER A 1 89 ? -8.366 0.192 16.492 1.00 89.50 89 SER A CA 1
ATOM 652 C C . SER A 1 89 ? -7.318 0.828 17.402 1.00 89.50 89 SER A C 1
ATOM 654 O O . SER A 1 89 ? -6.834 1.908 17.087 1.00 89.50 89 SER A O 1
ATOM 656 N N . LYS A 1 90 ? -6.989 0.184 18.527 1.00 92.44 90 LYS A N 1
ATOM 657 C CA . LYS A 1 90 ? -6.017 0.686 19.509 1.00 92.44 90 LYS A CA 1
ATOM 658 C C . LYS A 1 90 ? -4.578 0.277 19.189 1.00 92.44 90 LYS A C 1
ATOM 660 O O . LYS A 1 90 ? -3.661 0.768 19.834 1.00 92.44 90 LYS A O 1
ATOM 665 N N . SER A 1 91 ? -4.376 -0.625 18.227 1.00 91.44 91 SER A N 1
ATOM 666 C CA . SER A 1 91 ? -3.036 -1.043 17.810 1.00 91.44 91 SER A CA 1
ATOM 667 C C . SER A 1 91 ? -2.272 0.137 17.192 1.00 91.44 91 SER A C 1
ATOM 669 O O . SER A 1 91 ? -2.903 0.929 16.484 1.00 91.44 91 SER A O 1
ATOM 671 N N . PRO A 1 92 ? -0.951 0.262 17.418 1.00 92.88 92 PRO A N 1
ATOM 672 C CA . PRO A 1 92 ? -0.125 1.298 16.799 1.00 92.88 92 PRO A CA 1
ATOM 673 C C . PRO A 1 92 ? -0.298 1.378 15.278 1.00 92.88 92 PRO A C 1
ATOM 675 O O . PRO A 1 92 ? -0.605 0.383 14.613 1.00 92.88 92 PRO A O 1
ATOM 678 N N . ILE A 1 93 ? -0.122 2.579 14.729 1.00 93.50 93 ILE A N 1
ATOM 679 C CA . ILE A 1 93 ? -0.091 2.783 13.279 1.00 93.50 93 ILE A CA 1
ATOM 680 C C . ILE A 1 93 ? 1.226 2.212 12.761 1.00 93.50 93 ILE A C 1
ATOM 682 O O . ILE A 1 93 ? 2.284 2.554 13.276 1.00 93.50 93 ILE A O 1
ATOM 686 N N . LEU A 1 94 ? 1.134 1.343 11.758 1.00 93.56 94 LEU A N 1
ATOM 687 C CA . LEU A 1 94 ? 2.283 0.750 11.084 1.00 93.56 94 LEU A CA 1
ATOM 688 C C . LEU A 1 94 ? 2.673 1.564 9.846 1.00 93.56 94 LEU A C 1
ATOM 690 O O . LEU A 1 94 ? 3.851 1.775 9.594 1.00 93.56 94 LEU A O 1
ATOM 694 N N . ALA A 1 95 ? 1.685 2.030 9.080 1.00 95.69 95 ALA A N 1
ATOM 695 C CA . ALA A 1 95 ? 1.911 2.911 7.943 1.00 95.69 95 ALA A CA 1
ATOM 696 C C . ALA A 1 95 ? 0.630 3.640 7.531 1.00 95.69 95 ALA A C 1
ATOM 698 O O . ALA A 1 95 ? -0.482 3.184 7.821 1.00 95.69 95 ALA A O 1
ATOM 699 N N . THR A 1 96 ? 0.778 4.744 6.808 1.00 97.06 96 THR A N 1
ATOM 700 C CA . THR A 1 96 ? -0.340 5.475 6.204 1.00 97.06 96 THR A CA 1
ATOM 701 C C . THR A 1 96 ? -0.067 5.806 4.744 1.00 97.06 96 THR A C 1
ATOM 703 O O . THR A 1 96 ? 1.090 5.905 4.339 1.00 97.06 96 THR A O 1
ATOM 706 N N . ALA A 1 97 ? -1.136 5.982 3.971 1.00 96.88 97 ALA A N 1
ATOM 707 C CA . ALA A 1 97 ? -1.099 6.546 2.626 1.00 96.88 97 ALA A CA 1
ATOM 708 C C . ALA A 1 97 ? -2.071 7.728 2.558 1.00 96.88 97 ALA A C 1
ATOM 710 O O . ALA A 1 97 ? -3.194 7.621 3.056 1.00 96.88 97 ALA A O 1
ATOM 711 N N . GLU A 1 98 ? -1.646 8.822 1.940 1.00 94.88 98 GLU A N 1
ATOM 712 C CA . GLU A 1 98 ? -2.430 10.048 1.783 1.00 94.88 98 GLU A CA 1
ATOM 713 C C . GLU A 1 98 ? -2.310 10.573 0.352 1.00 94.88 98 GLU A C 1
ATOM 715 O O . GLU A 1 98 ? -1.231 10.539 -0.241 1.00 94.88 98 GLU A O 1
ATOM 720 N N . PHE A 1 99 ? -3.420 11.033 -0.217 1.00 90.94 99 PHE A N 1
ATOM 721 C CA . PHE A 1 99 ? -3.475 11.632 -1.544 1.00 90.94 99 PHE A CA 1
ATOM 722 C C . PHE A 1 99 ? -4.597 12.674 -1.601 1.00 90.94 99 PHE A C 1
ATOM 724 O O . PHE A 1 99 ? -5.708 12.446 -1.140 1.00 90.94 99 PHE A O 1
ATOM 731 N N . GLU A 1 100 ? -4.335 13.822 -2.227 1.00 85.38 100 GLU A N 1
ATOM 732 C CA . GLU A 1 100 ? -5.274 14.954 -2.189 1.00 85.38 100 GLU A CA 1
ATOM 733 C C . GLU A 1 100 ? -6.623 14.643 -2.848 1.00 85.38 100 GLU A C 1
ATOM 735 O O . GLU A 1 100 ? -7.685 15.045 -2.374 1.00 85.38 100 GLU A O 1
ATOM 740 N N . THR A 1 101 ? -6.593 13.928 -3.975 1.00 84.19 101 THR A N 1
ATOM 741 C CA . THR A 1 101 ? -7.793 13.602 -4.747 1.00 84.19 101 THR A CA 1
ATOM 742 C C . THR A 1 101 ? -7.692 12.208 -5.366 1.00 84.19 101 THR A C 1
ATOM 744 O O . THR A 1 101 ? -6.590 11.706 -5.597 1.00 84.19 101 THR A O 1
ATOM 747 N N . PRO A 1 102 ? -8.820 11.575 -5.746 1.00 79.81 102 PRO A N 1
ATOM 748 C CA . PRO A 1 102 ? -8.795 10.318 -6.496 1.00 79.81 102 PRO A CA 1
ATOM 749 C C . PRO A 1 102 ? -8.054 10.411 -7.839 1.00 79.81 102 PRO A C 1
ATOM 751 O O . PRO A 1 102 ? -7.695 9.387 -8.417 1.00 79.81 102 PRO A O 1
ATOM 754 N N . LEU A 1 103 ? -7.833 11.611 -8.379 1.00 81.88 103 LEU A N 1
ATOM 755 C CA . LEU A 1 103 ? -7.083 11.826 -9.619 1.00 81.88 103 LEU A CA 1
ATOM 756 C C . LEU A 1 103 ? -5.610 12.164 -9.376 1.00 81.88 103 LEU A C 1
ATOM 758 O O . LEU A 1 103 ? -4.878 12.266 -10.357 1.00 81.88 103 LEU A O 1
ATOM 762 N N . SER A 1 104 ? -5.188 12.265 -8.110 1.00 84.81 104 SER A N 1
ATOM 763 C CA . SER A 1 104 ? -3.813 12.566 -7.727 1.00 84.81 104 SER A CA 1
ATOM 764 C C . SER A 1 104 ? -2.821 11.639 -8.425 1.00 84.81 104 SER A C 1
ATOM 766 O O . SER A 1 104 ? -3.059 10.437 -8.596 1.00 84.81 104 SER A O 1
ATOM 768 N N . GLU A 1 105 ? -1.697 12.227 -8.813 1.00 89.31 105 GLU A N 1
ATOM 769 C CA . GLU A 1 105 ? -0.526 11.531 -9.341 1.00 89.31 105 GLU A CA 1
ATOM 770 C C . GLU A 1 105 ? 0.530 11.310 -8.257 1.00 89.31 105 GLU A C 1
ATOM 772 O O . GLU A 1 105 ? 1.615 10.813 -8.541 1.00 89.31 105 GLU A O 1
ATOM 777 N N . GLN A 1 106 ? 0.217 11.673 -7.014 1.00 93.06 106 GLN A N 1
ATOM 778 C CA . GLN A 1 106 ? 1.105 11.549 -5.869 1.00 93.06 106 GLN A CA 1
ATOM 779 C C . GLN A 1 106 ? 0.375 10.886 -4.704 1.00 93.06 106 GLN A C 1
ATOM 781 O O . GLN A 1 106 ? -0.795 11.180 -4.437 1.00 93.06 106 GLN A O 1
ATOM 786 N N . ILE A 1 107 ? 1.081 9.991 -4.019 1.00 94.75 107 ILE A N 1
ATOM 787 C CA . ILE A 1 107 ? 0.681 9.416 -2.739 1.00 94.75 107 ILE A CA 1
ATOM 788 C C . ILE A 1 107 ? 1.836 9.614 -1.765 1.00 94.75 107 ILE A C 1
ATOM 790 O O . ILE A 1 107 ? 2.951 9.154 -2.013 1.00 94.75 107 ILE A O 1
ATOM 794 N N . LEU A 1 108 ? 1.559 10.249 -0.632 1.00 96.31 108 LEU A N 1
ATOM 795 C CA . LEU A 1 108 ? 2.497 10.334 0.475 1.00 96.31 108 LEU A CA 1
ATOM 796 C C . LEU A 1 108 ? 2.335 9.102 1.364 1.00 96.31 108 LEU A C 1
ATOM 798 O O . LEU A 1 108 ? 1.283 8.894 1.971 1.00 96.31 108 LEU A O 1
ATOM 802 N N . LEU A 1 109 ? 3.383 8.288 1.463 1.00 96.44 109 LEU A N 1
ATOM 803 C CA . LEU A 1 109 ? 3.443 7.179 2.409 1.00 96.44 109 LEU A CA 1
ATOM 804 C C . LEU A 1 109 ? 4.187 7.640 3.662 1.00 96.44 109 LEU A C 1
ATOM 806 O O . LEU A 1 109 ? 5.264 8.227 3.560 1.00 96.44 109 LEU A O 1
ATOM 810 N N . THR A 1 110 ? 3.643 7.356 4.843 1.00 95.81 110 THR A N 1
ATOM 811 C CA . THR A 1 110 ? 4.321 7.630 6.121 1.00 95.81 110 THR A CA 1
ATOM 812 C C . THR A 1 110 ? 4.472 6.341 6.913 1.00 95.81 110 THR A C 1
ATOM 814 O O . THR A 1 110 ? 3.484 5.654 7.173 1.00 95.81 110 THR A O 1
ATOM 817 N N . LEU A 1 111 ? 5.706 6.012 7.294 1.00 93.25 111 LEU A N 1
ATOM 818 C CA . LEU A 1 111 ? 6.063 4.834 8.084 1.00 93.25 111 LEU A CA 1
ATOM 819 C C . LEU A 1 111 ? 6.647 5.306 9.427 1.00 93.25 111 LEU A C 1
ATOM 821 O O . LEU A 1 111 ? 7.787 5.778 9.454 1.00 93.25 111 LEU A O 1
ATOM 825 N N . PRO A 1 112 ? 5.889 5.228 10.536 1.00 90.31 112 PRO A N 1
ATOM 826 C CA . PRO A 1 112 ? 6.394 5.582 11.859 1.00 90.31 112 PRO A CA 1
ATOM 827 C C . PRO A 1 112 ? 7.529 4.646 12.288 1.00 90.31 112 PRO A C 1
ATOM 829 O O . PRO A 1 112 ? 7.363 3.429 12.298 1.00 90.31 112 PRO A O 1
ATOM 832 N N . LEU A 1 113 ? 8.669 5.217 12.679 1.00 83.44 113 LEU A N 1
ATOM 833 C CA . LEU A 1 113 ? 9.791 4.475 13.267 1.00 83.44 113 LEU A CA 1
ATOM 834 C C . LEU A 1 113 ? 9.734 4.512 14.795 1.00 83.44 113 LEU A C 1
ATOM 836 O O . LEU A 1 113 ? 10.036 3.529 15.472 1.00 83.44 113 LEU A O 1
ATOM 840 N N . SER A 1 114 ? 9.326 5.659 15.340 1.00 79.00 114 SER A N 1
ATOM 841 C CA . SER A 1 114 ? 9.132 5.890 16.769 1.00 79.00 114 SER A CA 1
ATOM 842 C C . SER A 1 114 ? 8.014 6.913 16.999 1.00 79.00 114 SER A C 1
ATOM 844 O O . SER A 1 114 ? 7.417 7.425 16.055 1.00 79.00 114 SER A O 1
ATOM 846 N N . ALA A 1 115 ? 7.726 7.247 18.260 1.00 75.25 115 ALA A N 1
ATOM 847 C CA . ALA A 1 115 ? 6.716 8.255 18.598 1.00 75.25 115 ALA A CA 1
ATOM 848 C C . ALA A 1 115 ? 7.013 9.654 18.015 1.00 75.25 115 ALA A C 1
ATOM 850 O O . ALA A 1 115 ? 6.093 10.457 17.867 1.00 75.25 115 ALA A O 1
ATOM 851 N N . HIS A 1 116 ? 8.277 9.943 17.694 1.00 80.12 116 HIS A N 1
ATOM 852 C CA . HIS A 1 116 ? 8.728 11.258 17.230 1.00 80.12 116 HIS A CA 1
ATOM 853 C C . HIS A 1 116 ? 9.427 11.220 15.871 1.00 80.12 116 HIS A C 1
ATOM 855 O O . HIS A 1 116 ? 9.860 12.265 15.394 1.00 80.12 116 HIS A O 1
ATOM 861 N N . ASP A 1 117 ? 9.537 10.042 15.256 1.00 85.81 117 ASP A N 1
ATOM 862 C CA . ASP A 1 117 ? 10.284 9.862 14.017 1.00 85.81 117 ASP A CA 1
ATOM 863 C C . ASP A 1 117 ? 9.514 8.988 13.026 1.00 85.81 117 ASP A C 1
ATOM 865 O O . ASP A 1 117 ? 8.887 7.991 13.401 1.00 85.81 117 ASP A O 1
ATOM 869 N N . ALA A 1 118 ? 9.551 9.378 11.757 1.00 90.50 118 ALA A N 1
ATOM 870 C CA . ALA A 1 118 ? 8.842 8.706 10.682 1.00 90.50 118 ALA A CA 1
ATOM 871 C C . ALA A 1 118 ? 9.537 8.928 9.340 1.00 90.50 118 ALA A C 1
ATOM 873 O O . ALA A 1 118 ? 9.932 10.043 9.000 1.00 90.50 118 ALA A O 1
ATOM 874 N N . VAL A 1 119 ? 9.584 7.873 8.531 1.00 91.31 119 VAL A N 1
ATOM 875 C CA . VAL A 1 119 ? 10.024 7.968 7.139 1.00 91.31 119 VAL A CA 1
ATOM 876 C C . VAL A 1 119 ? 8.842 8.390 6.281 1.00 91.31 119 VAL A C 1
ATOM 878 O O . VAL A 1 119 ? 7.765 7.792 6.348 1.00 91.31 119 VAL A O 1
ATOM 881 N N . ARG A 1 120 ? 9.050 9.419 5.460 1.00 94.06 120 ARG A N 1
ATOM 882 C CA . ARG A 1 120 ? 8.080 9.888 4.470 1.00 94.06 120 ARG A CA 1
ATOM 883 C C . ARG A 1 120 ? 8.583 9.554 3.078 1.00 94.06 120 ARG A C 1
ATOM 885 O O . ARG A 1 120 ? 9.669 9.977 2.699 1.00 94.06 120 ARG A O 1
ATOM 892 N N . ILE A 1 121 ? 7.782 8.810 2.330 1.00 94.69 121 ILE A N 1
ATOM 893 C CA . ILE A 1 121 ? 8.107 8.360 0.980 1.00 94.69 121 ILE A CA 1
ATOM 894 C C . ILE A 1 121 ? 7.095 8.985 0.030 1.00 94.69 121 ILE A C 1
ATOM 896 O O . ILE A 1 121 ? 5.891 8.771 0.177 1.00 94.69 121 ILE A O 1
ATOM 900 N N . ASN A 1 122 ? 7.580 9.743 -0.951 1.00 95.44 122 ASN A N 1
ATOM 901 C CA . ASN A 1 122 ? 6.729 10.241 -2.022 1.00 95.44 122 ASN A CA 1
ATOM 902 C C . ASN A 1 122 ? 6.628 9.177 -3.120 1.00 95.44 122 ASN A C 1
ATOM 904 O O . ASN A 1 122 ? 7.636 8.804 -3.721 1.00 95.44 122 ASN A O 1
ATOM 908 N N . MET A 1 123 ? 5.419 8.682 -3.368 1.00 95.44 123 MET A N 1
ATOM 909 C CA . MET A 1 123 ? 5.134 7.777 -4.471 1.00 95.44 123 MET A CA 1
ATOM 910 C C . MET A 1 123 ? 4.467 8.560 -5.589 1.00 95.44 123 MET A C 1
ATOM 912 O O . MET A 1 123 ? 3.413 9.158 -5.383 1.00 95.44 123 MET A O 1
ATOM 916 N N . THR A 1 124 ? 5.048 8.527 -6.784 1.00 94.19 124 THR A N 1
ATOM 917 C CA . THR A 1 124 ? 4.527 9.296 -7.916 1.00 94.19 124 THR A CA 1
ATOM 918 C C . THR A 1 124 ? 4.110 8.393 -9.061 1.00 94.19 124 THR A C 1
ATOM 920 O O . THR A 1 124 ? 4.647 7.303 -9.265 1.00 94.19 124 THR A O 1
ATOM 923 N N . SER A 1 125 ? 3.098 8.842 -9.786 1.00 90.44 125 SER A N 1
ATOM 924 C CA . SER A 1 125 ? 2.571 8.178 -10.961 1.00 90.44 125 SER A CA 1
ATOM 925 C C . SER A 1 125 ? 3.227 8.750 -12.209 1.00 90.44 125 SER A C 1
ATOM 927 O O . SER A 1 125 ? 3.266 9.962 -12.392 1.00 90.44 125 SER A O 1
ATOM 929 N N . THR A 1 126 ? 3.630 7.887 -13.132 1.00 82.75 126 THR A N 1
ATOM 930 C CA . THR A 1 126 ? 3.965 8.280 -14.501 1.00 82.75 126 THR A CA 1
ATOM 931 C C . THR A 1 126 ? 2.898 7.761 -15.456 1.00 82.75 126 THR A C 1
ATOM 933 O O . THR A 1 126 ? 2.513 6.587 -15.435 1.00 82.75 126 THR A O 1
ATOM 936 N N . ALA A 1 127 ? 2.378 8.652 -16.301 1.00 67.81 127 ALA A N 1
ATOM 937 C CA . ALA A 1 127 ? 1.517 8.245 -17.400 1.00 67.81 127 ALA A CA 1
ATOM 938 C C . ALA A 1 127 ? 2.343 7.430 -18.401 1.00 67.81 127 ALA A C 1
ATOM 940 O O . ALA A 1 127 ? 3.411 7.868 -18.836 1.00 67.81 127 ALA A O 1
ATOM 941 N N . ARG A 1 128 ? 1.860 6.244 -18.788 1.00 62.91 128 ARG A N 1
ATOM 942 C CA . ARG A 1 128 ? 2.471 5.531 -19.910 1.00 62.91 128 ARG A CA 1
ATOM 943 C C . ARG A 1 128 ? 2.146 6.224 -21.232 1.00 62.91 128 ARG A C 1
ATOM 945 O O . ARG A 1 128 ? 1.109 6.883 -21.341 1.00 62.91 128 ARG A O 1
ATOM 952 N N . PRO A 1 129 ? 2.982 6.015 -22.266 1.00 57.34 129 PRO A N 1
ATOM 953 C CA . PRO A 1 129 ? 2.666 6.449 -23.616 1.00 57.34 129 PRO A CA 1
ATOM 954 C C . PRO A 1 129 ? 1.254 6.000 -24.050 1.00 57.34 129 PRO A C 1
ATOM 956 O O . PRO A 1 129 ? 0.803 4.924 -23.635 1.00 57.34 129 PRO A O 1
ATOM 959 N N . PRO A 1 130 ? 0.578 6.753 -24.940 1.00 51.91 130 PRO A N 1
ATOM 960 C CA . PRO A 1 130 ? -0.822 6.529 -25.337 1.00 51.91 130 PRO A CA 1
ATOM 961 C C . PRO A 1 130 ? -1.153 5.101 -25.798 1.00 51.91 130 PRO A C 1
ATOM 963 O O . PRO A 1 130 ? -2.288 4.645 -25.670 1.00 51.91 130 PRO A O 1
ATOM 966 N N . LYS A 1 131 ? -0.146 4.365 -26.286 1.00 52.72 131 LYS A N 1
ATOM 967 C CA . LYS A 1 131 ? -0.254 2.976 -26.748 1.00 52.72 131 LYS A CA 1
ATOM 968 C C . LYS A 1 131 ? -0.701 1.986 -25.653 1.00 52.72 131 LYS A C 1
ATOM 970 O O . LYS A 1 131 ? -1.148 0.898 -25.989 1.00 52.72 131 LYS A O 1
ATOM 975 N N . HIS A 1 132 ? -0.632 2.355 -24.369 1.00 53.31 132 HIS A N 1
ATOM 976 C CA . HIS A 1 132 ? -1.018 1.508 -23.227 1.00 53.31 132 HIS A CA 1
ATOM 977 C C . HIS A 1 132 ? -2.351 1.910 -22.563 1.00 53.31 132 HIS A C 1
ATOM 979 O O . HIS A 1 132 ? -2.516 1.722 -21.357 1.00 53.31 132 HIS A O 1
ATOM 985 N N . TRP A 1 133 ? -3.291 2.488 -23.325 1.00 55.22 133 TRP A N 1
ATOM 986 C CA . TRP A 1 133 ? -4.637 2.870 -22.855 1.00 55.22 133 TRP A CA 1
ATOM 987 C C . TRP A 1 133 ? -4.642 3.727 -21.573 1.00 55.22 133 TRP A C 1
ATOM 989 O O . TRP A 1 133 ? -5.486 3.554 -20.698 1.00 55.22 133 TRP A O 1
ATOM 999 N N . GLY A 1 134 ? -3.676 4.642 -21.428 1.00 58.06 134 GLY A N 1
ATOM 1000 C CA . GLY A 1 134 ? -3.626 5.563 -20.284 1.00 58.06 134 GLY A CA 1
ATOM 1001 C C . GLY A 1 134 ? -3.351 4.896 -18.930 1.00 58.06 134 GLY A C 1
ATOM 1002 O O . GLY A 1 134 ? -3.645 5.478 -17.884 1.00 58.06 134 GLY A O 1
ATOM 1003 N N . ARG A 1 135 ? -2.796 3.678 -18.920 1.00 70.62 135 ARG A N 1
ATOM 1004 C CA . ARG A 1 135 ? -2.358 3.024 -17.682 1.00 70.62 135 ARG A CA 1
ATOM 1005 C C . ARG A 1 135 ? -1.188 3.781 -17.061 1.00 70.62 135 ARG A C 1
ATOM 1007 O O . ARG A 1 135 ? -0.323 4.303 -17.762 1.00 70.62 135 ARG A O 1
ATOM 1014 N N . ARG A 1 136 ? -1.186 3.843 -15.733 1.00 82.25 136 ARG A N 1
ATOM 1015 C CA . ARG A 1 136 ? -0.162 4.526 -14.940 1.00 82.25 136 ARG A CA 1
ATOM 1016 C C . ARG A 1 136 ? 0.764 3.506 -14.310 1.00 82.25 136 ARG A C 1
ATOM 1018 O O . ARG A 1 136 ? 0.299 2.447 -13.903 1.00 82.25 136 ARG A O 1
ATOM 1025 N N . ASP A 1 137 ? 2.037 3.853 -14.215 1.00 90.19 137 ASP A N 1
ATOM 1026 C CA . ASP A 1 137 ? 2.962 3.176 -13.314 1.00 90.19 137 ASP A CA 1
ATOM 1027 C C . ASP A 1 137 ? 3.119 4.036 -12.068 1.00 90.19 137 ASP A C 1
ATOM 1029 O O . ASP A 1 137 ? 3.127 5.259 -12.170 1.00 90.19 137 ASP A O 1
ATOM 1033 N N . TRP A 1 138 ? 3.245 3.414 -10.902 1.00 93.56 138 TRP A N 1
ATOM 1034 C CA . TRP A 1 138 ? 3.558 4.131 -9.668 1.00 93.56 138 TRP A CA 1
ATOM 1035 C C . TRP A 1 138 ? 4.942 3.748 -9.206 1.00 93.56 138 TRP A C 1
ATOM 1037 O O . TRP A 1 138 ? 5.254 2.564 -9.179 1.00 93.56 138 TRP A O 1
ATOM 1047 N N . TRP A 1 139 ? 5.763 4.705 -8.805 1.00 93.94 139 TRP A N 1
ATOM 1048 C CA . TRP A 1 139 ? 7.098 4.405 -8.316 1.00 93.94 139 TRP A CA 1
ATOM 1049 C C . TRP A 1 139 ? 7.412 5.145 -7.028 1.00 93.94 139 TRP A C 1
ATOM 1051 O O . TRP A 1 139 ? 6.905 6.237 -6.776 1.00 93.94 139 TRP A O 1
ATOM 1061 N N . PHE A 1 140 ? 8.248 4.520 -6.212 1.00 94.38 140 PHE A N 1
ATOM 1062 C CA . PHE A 1 140 ? 8.766 5.074 -4.971 1.00 94.38 140 PHE A CA 1
ATOM 1063 C C . PHE A 1 140 ? 10.175 4.541 -4.710 1.00 94.38 140 PHE A C 1
ATOM 1065 O O . PHE A 1 140 ? 10.608 3.557 -5.317 1.00 94.38 140 PHE A O 1
ATOM 1072 N N . ALA A 1 141 ? 10.884 5.193 -3.798 1.00 92.06 141 ALA A N 1
ATOM 1073 C CA . ALA A 1 141 ? 12.191 4.766 -3.331 1.00 92.06 141 ALA A CA 1
ATOM 1074 C C . ALA A 1 141 ? 12.178 4.661 -1.803 1.00 92.06 141 ALA A C 1
ATOM 1076 O O . ALA A 1 141 ? 11.469 5.413 -1.131 1.00 92.06 141 ALA A O 1
ATOM 1077 N N . VAL A 1 142 ? 12.915 3.698 -1.259 1.00 89.12 142 VAL A N 1
ATOM 1078 C CA . VAL A 1 142 ? 13.096 3.525 0.188 1.00 89.12 142 VAL A CA 1
ATOM 1079 C C . VAL A 1 142 ? 14.587 3.449 0.505 1.00 89.12 142 VAL A C 1
ATOM 1081 O O . VAL A 1 142 ? 15.346 2.940 -0.324 1.00 89.12 142 VAL A O 1
ATOM 1084 N N . PRO A 1 143 ? 15.021 3.893 1.693 1.00 84.50 143 PRO A N 1
ATOM 1085 C CA . PRO A 1 143 ? 16.395 3.687 2.135 1.00 84.50 143 PRO A CA 1
ATOM 1086 C C . PRO A 1 143 ? 16.770 2.200 2.078 1.00 84.50 143 PRO A C 1
ATOM 1088 O O . PRO A 1 143 ? 16.028 1.356 2.586 1.00 84.50 143 PRO A O 1
ATOM 1091 N N . SER A 1 144 ? 17.896 1.871 1.441 1.00 75.12 144 SER A N 1
ATOM 1092 C CA . SER A 1 144 ? 18.364 0.487 1.340 1.00 75.12 144 SER A CA 1
ATOM 1093 C C . SER A 1 144 ? 18.923 0.003 2.681 1.00 75.12 144 SER A C 1
ATOM 1095 O O . SER A 1 144 ? 19.713 0.695 3.328 1.00 75.12 144 SER A O 1
ATOM 1097 N N . ALA A 1 145 ? 18.541 -1.203 3.104 1.00 65.19 145 ALA A N 1
ATOM 1098 C CA . ALA A 1 145 ? 19.100 -1.836 4.292 1.00 65.19 145 ALA A CA 1
ATOM 1099 C C . ALA A 1 145 ? 20.490 -2.413 3.962 1.00 65.19 145 ALA A C 1
ATOM 1101 O O . ALA A 1 145 ? 20.604 -3.542 3.498 1.00 65.19 145 ALA A O 1
ATOM 1102 N N . GLY A 1 146 ? 21.551 -1.634 4.194 1.00 58.88 146 GLY A N 1
ATOM 1103 C CA . GLY A 1 146 ? 22.941 -2.093 4.037 1.00 58.88 146 GLY A CA 1
ATOM 1104 C C . GLY A 1 146 ? 23.635 -1.714 2.725 1.00 58.88 146 GLY A C 1
ATOM 1105 O O . GLY A 1 146 ? 24.712 -2.239 2.455 1.00 58.88 146 GLY A O 1
ATOM 1106 N N . GLY A 1 147 ? 23.051 -0.810 1.931 1.00 59.62 147 GLY A N 1
ATOM 1107 C CA . GLY A 1 147 ? 23.760 -0.148 0.829 1.00 59.62 147 GLY A CA 1
ATOM 1108 C C . GLY A 1 147 ? 24.769 0.893 1.325 1.00 59.62 147 GLY A C 1
ATOM 1109 O O . GLY A 1 147 ? 24.802 1.227 2.516 1.00 59.62 147 GLY A O 1
ATOM 1110 N N . GLU A 1 148 ? 25.583 1.432 0.415 1.00 58.66 148 GLU A N 1
ATOM 1111 C CA . GLU A 1 148 ? 26.419 2.597 0.731 1.00 58.66 148 GLU A CA 1
ATOM 1112 C C . GLU A 1 148 ? 25.537 3.751 1.237 1.00 58.66 148 GLU A C 1
ATOM 1114 O O . GLU A 1 148 ? 24.360 3.864 0.888 1.00 58.66 148 GLU A O 1
ATOM 1119 N N . GLN A 1 149 ? 26.080 4.595 2.116 1.00 56.94 149 GLN A N 1
ATOM 1120 C CA . GLN A 1 149 ? 25.313 5.642 2.790 1.00 56.94 149 GLN A CA 1
ATOM 1121 C C . GLN A 1 149 ? 24.595 6.546 1.768 1.00 56.94 149 GLN A C 1
ATOM 1123 O O . GLN A 1 149 ? 25.231 7.327 1.067 1.00 56.94 149 GLN A O 1
ATOM 1128 N N . GLY A 1 150 ? 23.263 6.441 1.699 1.00 64.81 150 GLY A N 1
ATOM 1129 C CA . GLY A 1 150 ? 22.425 7.192 0.754 1.00 64.81 150 GLY A CA 1
ATOM 1130 C C . GLY A 1 150 ? 21.912 6.394 -0.450 1.00 64.81 150 GLY A C 1
ATOM 1131 O O . GLY A 1 150 ? 21.224 6.964 -1.295 1.00 64.81 150 GLY A O 1
ATOM 1132 N N . GLU A 1 151 ? 22.200 5.095 -0.546 1.00 75.75 151 GLU A N 1
ATOM 1133 C CA . GLU A 1 151 ? 21.627 4.247 -1.588 1.00 75.75 151 GLU A CA 1
ATOM 1134 C C . GLU A 1 151 ? 20.153 3.921 -1.293 1.00 75.75 151 GLU A C 1
ATOM 1136 O O . GLU A 1 151 ? 19.793 3.406 -0.230 1.00 75.75 151 GLU A O 1
ATOM 1141 N N . GLU A 1 152 ? 19.282 4.217 -2.255 1.00 84.50 152 GLU A N 1
ATOM 1142 C CA . GLU A 1 152 ? 17.848 3.950 -2.167 1.00 84.50 152 GLU A CA 1
ATOM 1143 C C . GLU A 1 152 ? 17.447 2.787 -3.078 1.00 84.50 152 GLU A C 1
ATOM 1145 O O . GLU A 1 152 ? 17.750 2.774 -4.278 1.00 84.50 152 GLU A O 1
ATOM 1150 N N . ALA A 1 153 ? 16.690 1.841 -2.525 1.00 86.69 153 ALA A N 1
ATOM 1151 C CA . ALA A 1 153 ? 16.051 0.780 -3.284 1.00 86.69 153 ALA A CA 1
ATOM 1152 C C . ALA A 1 153 ? 14.787 1.316 -3.968 1.00 86.69 153 ALA A C 1
ATOM 1154 O O . ALA A 1 153 ? 13.941 1.959 -3.343 1.00 86.69 153 ALA A O 1
ATOM 1155 N N . LYS A 1 154 ? 14.657 1.047 -5.268 1.00 89.81 154 LYS A N 1
ATOM 1156 C CA . LYS A 1 154 ? 13.638 1.657 -6.131 1.00 89.81 154 LYS A CA 1
ATOM 1157 C C . LYS A 1 154 ? 12.611 0.634 -6.546 1.00 89.81 154 LYS A C 1
ATOM 1159 O O . LYS A 1 154 ? 12.957 -0.478 -6.947 1.00 89.81 154 LYS A O 1
ATOM 1164 N N . PHE A 1 155 ? 11.354 1.045 -6.503 1.00 92.94 155 PHE A N 1
ATOM 1165 C CA . PHE A 1 155 ? 10.224 0.163 -6.715 1.00 92.94 155 PHE A CA 1
ATOM 1166 C C . PHE A 1 155 ? 9.225 0.782 -7.680 1.00 92.94 155 PHE A C 1
ATOM 1168 O O . PHE A 1 155 ? 8.950 1.978 -7.610 1.00 92.94 155 PHE A O 1
ATOM 1175 N N . VAL A 1 156 ? 8.675 -0.039 -8.575 1.00 93.12 156 VAL A N 1
ATOM 1176 C CA . VAL A 1 156 ? 7.686 0.377 -9.572 1.00 93.12 156 VAL A CA 1
ATOM 1177 C C . VAL A 1 156 ? 6.526 -0.610 -9.595 1.00 93.12 156 VAL A C 1
ATOM 1179 O O . VAL A 1 156 ? 6.693 -1.772 -9.954 1.00 93.12 156 VAL A O 1
ATOM 1182 N N . TRP A 1 157 ? 5.334 -0.139 -9.258 1.00 93.94 157 TRP A N 1
ATOM 1183 C CA . TRP A 1 157 ? 4.082 -0.823 -9.529 1.00 93.94 157 TRP A CA 1
ATOM 1184 C C . TRP A 1 157 ? 3.709 -0.671 -10.999 1.00 93.94 157 TRP A C 1
ATOM 1186 O O . TRP A 1 157 ? 3.534 0.441 -11.502 1.00 93.94 157 TRP A O 1
ATOM 1196 N N . ARG A 1 158 ? 3.530 -1.806 -11.669 1.00 90.62 158 ARG A N 1
ATOM 1197 C CA . ARG A 1 158 ? 3.051 -1.898 -13.046 1.00 90.62 158 ARG A CA 1
ATOM 1198 C C . ARG A 1 158 ? 1.774 -2.699 -13.114 1.00 90.62 158 ARG A C 1
ATOM 1200 O O . ARG A 1 158 ? 1.688 -3.775 -12.527 1.00 90.62 158 ARG A O 1
ATOM 1207 N N . HIS A 1 159 ? 0.809 -2.207 -13.874 1.00 86.75 159 HIS A N 1
ATOM 1208 C CA . HIS A 1 159 ? -0.386 -2.984 -14.155 1.00 86.75 159 HIS A CA 1
ATOM 1209 C C . HIS A 1 159 ? -0.037 -4.180 -15.061 1.00 86.75 159 HIS A C 1
ATOM 1211 O O . HIS A 1 159 ? 0.613 -4.000 -16.091 1.00 86.75 159 HIS A O 1
ATOM 1217 N N . SER A 1 160 ? -0.488 -5.379 -14.689 1.00 79.56 160 SER A N 1
ATOM 1218 C CA . SER A 1 160 ? -0.333 -6.628 -15.447 1.00 79.56 160 SER A CA 1
ATOM 1219 C C . SER A 1 160 ? -1.705 -7.201 -15.810 1.00 79.56 160 SER A C 1
ATOM 1221 O O . SER A 1 160 ? -2.632 -7.215 -14.990 1.00 79.56 160 SER A O 1
ATOM 1223 N N . ASP A 1 161 ? -1.828 -7.678 -17.048 1.00 68.94 161 ASP A N 1
ATOM 1224 C CA . ASP A 1 161 ? -3.023 -8.332 -17.585 1.00 68.94 161 ASP 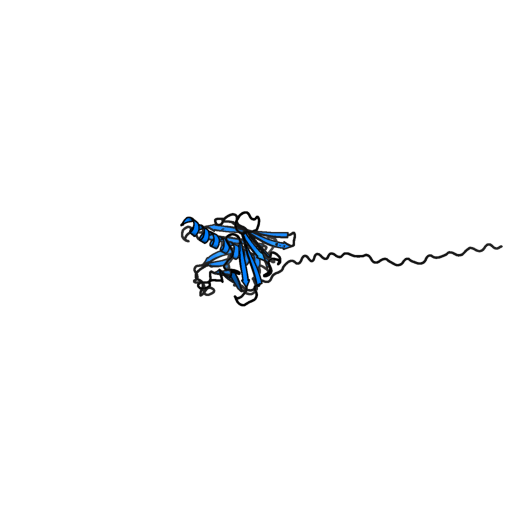A CA 1
ATOM 1225 C C . ASP A 1 161 ? -2.948 -9.850 -17.387 1.00 68.94 161 ASP A C 1
ATOM 1227 O O . ASP A 1 161 ? -2.928 -10.603 -18.343 1.00 68.94 161 ASP A O 1
ATOM 1231 N N . GLY A 1 162 ? -2.886 -10.309 -16.135 1.00 57.47 162 GLY A N 1
ATOM 1232 C CA . GLY A 1 162 ? -3.333 -11.652 -15.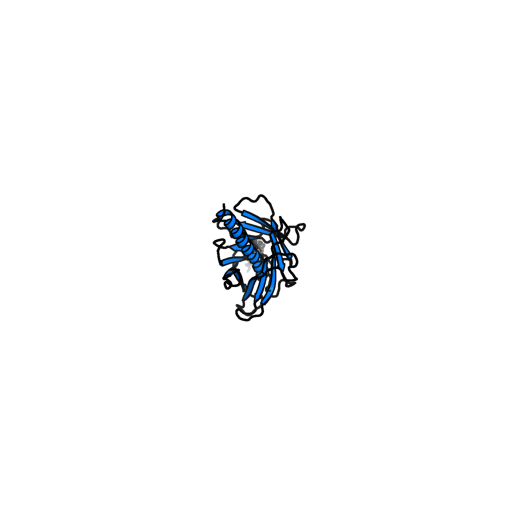721 1.00 57.47 162 GLY A CA 1
ATOM 1233 C C . GLY A 1 162 ? -2.670 -12.909 -16.319 1.00 57.47 162 GLY A C 1
ATOM 1234 O O . GLY A 1 162 ? -3.074 -13.999 -15.924 1.00 57.47 162 GLY A O 1
ATOM 1235 N N . GLU A 1 163 ? -1.688 -12.804 -17.216 1.00 57.31 163 GLU A N 1
ATOM 1236 C CA . GLU A 1 163 ? -1.080 -13.962 -17.902 1.00 57.31 163 GLU A CA 1
ATOM 1237 C C . GLU A 1 163 ? 0.124 -14.576 -17.169 1.00 57.31 163 GLU A C 1
ATOM 1239 O O . GLU A 1 163 ? 0.580 -15.656 -17.538 1.00 57.31 163 GLU A O 1
ATOM 1244 N N . ASP A 1 164 ? 0.605 -13.949 -16.093 1.00 62.75 164 ASP A N 1
ATOM 1245 C CA . ASP A 1 164 ? 1.723 -14.477 -15.306 1.00 62.75 164 ASP A CA 1
ATOM 1246 C C . ASP A 1 164 ? 1.322 -15.795 -14.604 1.00 62.75 164 ASP A C 1
ATOM 1248 O O . ASP A 1 164 ? 0.283 -15.861 -13.936 1.00 62.75 164 ASP A O 1
ATOM 1252 N N . GLU A 1 165 ? 2.153 -16.845 -14.695 1.00 62.00 165 GLU A N 1
ATOM 1253 C CA . GLU A 1 165 ? 1.870 -18.164 -14.091 1.00 62.00 165 GLU A CA 1
ATOM 1254 C C . GLU A 1 165 ? 1.596 -18.074 -12.579 1.00 62.00 165 GLU A C 1
ATOM 1256 O O . GLU A 1 165 ? 0.693 -18.738 -12.060 1.00 62.00 165 GLU A O 1
ATOM 1261 N N . GLU A 1 166 ? 2.300 -17.175 -11.883 1.00 60.56 166 GLU A N 1
ATOM 1262 C CA . GLU A 1 166 ? 2.123 -16.887 -10.452 1.00 60.56 166 GLU A CA 1
ATOM 1263 C C . GLU A 1 166 ? 0.742 -16.291 -10.108 1.00 60.56 166 GLU A C 1
ATOM 1265 O O . GLU A 1 166 ? 0.320 -16.283 -8.947 1.00 60.56 166 GLU A O 1
ATOM 1270 N N . ARG A 1 167 ? 0.009 -15.798 -11.116 1.00 62.81 167 ARG A N 1
ATOM 1271 C CA . ARG A 1 167 ? -1.283 -15.105 -10.991 1.00 62.81 167 ARG A CA 1
ATOM 1272 C C . ARG A 1 167 ? -2.446 -15.879 -11.611 1.00 62.81 167 ARG A C 1
ATOM 1274 O O . ARG A 1 167 ? -3.545 -15.327 -11.736 1.00 62.81 167 ARG A O 1
ATOM 1281 N N . LYS A 1 168 ? -2.258 -17.162 -11.932 1.00 61.84 168 LYS A N 1
ATOM 1282 C CA . LYS A 1 168 ? -3.317 -18.030 -12.466 1.00 61.84 168 LYS A CA 1
ATOM 1283 C C . LYS A 1 168 ? -4.579 -17.959 -11.587 1.00 61.84 168 LYS A C 1
ATOM 1285 O O . LYS A 1 168 ? -4.571 -18.350 -10.421 1.00 61.84 168 LYS A O 1
ATOM 1290 N N . GLY A 1 169 ? -5.673 -17.433 -12.149 1.00 63.78 169 GLY A N 1
ATOM 1291 C CA . GLY A 1 169 ? -6.963 -17.252 -11.461 1.00 63.78 169 GLY A CA 1
ATOM 1292 C C . GLY A 1 169 ? -7.331 -15.807 -11.087 1.00 63.78 169 GLY A C 1
ATOM 1293 O O . GLY A 1 169 ? -8.423 -15.579 -10.557 1.00 63.78 169 GLY A O 1
ATOM 1294 N N . TYR A 1 170 ? -6.478 -14.823 -11.385 1.00 72.06 170 TYR A N 1
ATOM 1295 C CA . TYR A 1 170 ? -6.781 -13.399 -11.219 1.00 72.06 170 TYR A CA 1
ATOM 1296 C C . TYR A 1 170 ? -7.010 -12.709 -12.571 1.00 72.06 170 TYR A C 1
ATOM 1298 O O . TYR A 1 170 ? -6.325 -13.002 -13.541 1.00 72.06 170 TYR A O 1
ATOM 1306 N N . ARG A 1 171 ? -7.975 -11.780 -12.641 1.00 67.25 171 ARG A N 1
ATOM 1307 C CA . ARG A 1 171 ? -8.328 -11.081 -13.897 1.00 67.25 171 ARG A CA 1
ATOM 1308 C C . ARG A 1 171 ? -7.406 -9.909 -14.229 1.00 67.25 171 ARG A C 1
ATOM 1310 O O . ARG A 1 171 ? -7.187 -9.620 -15.395 1.00 67.25 171 ARG A O 1
ATOM 1317 N N . SER A 1 172 ? -6.923 -9.209 -13.209 1.00 82.12 172 SER A N 1
ATOM 1318 C CA . SER A 1 172 ? -6.064 -8.034 -13.350 1.00 82.12 172 SER A CA 1
ATOM 1319 C C . SER A 1 172 ? -5.381 -7.703 -12.025 1.00 82.12 172 SER A C 1
ATOM 1321 O O . SER A 1 172 ? -5.754 -8.205 -10.952 1.00 82.12 172 SER A O 1
ATOM 1323 N N . GLY A 1 173 ? -4.371 -6.845 -12.096 1.00 88.69 173 GLY A N 1
ATOM 1324 C CA . GLY A 1 173 ? -3.826 -6.141 -10.945 1.00 88.69 173 GLY A CA 1
ATOM 1325 C C . GLY A 1 173 ? -2.414 -5.658 -11.221 1.00 88.69 173 GLY A C 1
ATOM 1326 O O . GLY A 1 173 ? -2.087 -5.307 -12.347 1.00 88.69 173 GLY A O 1
ATOM 1327 N N . TRP A 1 174 ? -1.580 -5.643 -10.190 1.00 92.19 174 TRP A N 1
ATOM 1328 C CA . TRP A 1 174 ? -0.321 -4.915 -10.210 1.00 92.19 174 TRP A CA 1
ATOM 1329 C C . TRP A 1 174 ? 0.850 -5.795 -9.785 1.00 92.19 174 TRP A C 1
ATOM 1331 O O . TRP A 1 174 ? 0.703 -6.598 -8.866 1.00 92.19 174 TRP A O 1
ATOM 1341 N N . ASN A 1 175 ? 1.989 -5.646 -10.450 1.00 92.25 175 ASN A N 1
ATOM 1342 C CA . ASN A 1 175 ? 3.268 -6.252 -10.091 1.00 92.25 175 ASN A CA 1
ATOM 1343 C C . ASN A 1 175 ? 4.189 -5.149 -9.568 1.00 92.25 175 ASN A C 1
ATOM 1345 O O . ASN A 1 175 ? 4.267 -4.078 -10.169 1.00 92.25 175 ASN A O 1
ATOM 1349 N N . LEU A 1 176 ? 4.862 -5.400 -8.453 1.00 93.44 176 LEU A N 1
ATOM 1350 C CA . LEU A 1 176 ? 5.895 -4.539 -7.904 1.00 93.44 176 LEU A CA 1
ATOM 1351 C C . LEU A 1 176 ? 7.241 -5.028 -8.405 1.00 93.44 176 LEU A C 1
ATOM 1353 O O . LEU A 1 176 ? 7.666 -6.135 -8.077 1.00 93.44 176 LEU A O 1
ATOM 1357 N N . MET A 1 177 ? 7.912 -4.180 -9.164 1.00 91.25 177 MET A N 1
ATOM 1358 C CA . MET A 1 177 ? 9.242 -4.432 -9.689 1.00 91.25 177 MET A CA 1
ATOM 1359 C C . MET A 1 177 ? 10.259 -3.697 -8.822 1.00 91.25 177 MET A C 1
ATOM 1361 O O . MET A 1 177 ? 10.102 -2.496 -8.601 1.00 91.25 177 MET A O 1
ATOM 1365 N N . ARG A 1 178 ? 11.305 -4.380 -8.357 1.00 90.06 178 ARG A N 1
ATOM 1366 C CA . ARG A 1 178 ? 12.511 -3.740 -7.819 1.00 90.06 178 ARG A CA 1
ATOM 1367 C C . ARG A 1 178 ? 13.442 -3.419 -8.980 1.00 90.06 178 ARG A C 1
ATOM 1369 O O . ARG A 1 178 ? 13.663 -4.281 -9.826 1.00 90.06 178 ARG A O 1
ATOM 1376 N N . ARG A 1 179 ? 13.993 -2.205 -9.010 1.00 87.44 179 ARG A N 1
ATOM 1377 C CA . ARG A 1 179 ? 14.950 -1.768 -10.033 1.00 87.44 179 ARG A CA 1
ATOM 1378 C C . ARG A 1 179 ? 16.307 -1.484 -9.399 1.00 87.44 179 ARG A C 1
ATOM 1380 O O . ARG A 1 179 ? 16.388 -0.723 -8.439 1.00 87.44 179 ARG A O 1
ATOM 1387 N N . THR A 1 180 ? 17.369 -2.046 -9.968 1.00 78.62 180 THR A N 1
ATOM 1388 C CA . THR A 1 180 ? 18.745 -1.822 -9.488 1.00 78.62 180 THR A CA 1
ATOM 1389 C C . THR A 1 180 ? 19.290 -0.440 -9.869 1.00 78.62 180 THR A C 1
ATOM 1391 O O . THR A 1 180 ? 20.060 0.154 -9.124 1.00 78.62 180 THR A O 1
ATOM 1394 N N . ARG A 1 181 ? 18.851 0.138 -10.997 1.00 74.75 181 ARG A N 1
ATOM 1395 C CA . ARG A 1 181 ? 19.283 1.465 -11.481 1.00 74.75 181 ARG A CA 1
ATOM 1396 C C . ARG A 1 181 ? 18.149 2.211 -12.169 1.00 74.75 181 ARG A C 1
ATOM 1398 O O . ARG A 1 181 ? 17.384 1.580 -12.873 1.00 74.75 181 ARG A O 1
ATOM 1405 N N . TRP A 1 182 ? 18.061 3.542 -12.050 1.00 68.25 182 TRP A N 1
ATOM 1406 C CA . TRP A 1 182 ? 16.981 4.332 -12.676 1.00 68.25 182 TRP A CA 1
ATOM 1407 C C . TRP A 1 182 ? 16.831 4.107 -14.187 1.00 68.25 182 TRP A C 1
ATOM 1409 O O . TRP A 1 182 ? 15.701 4.008 -14.659 1.00 68.25 182 TRP A O 1
ATOM 1419 N N . GLU A 1 183 ? 17.937 3.960 -14.916 1.00 71.19 183 GLU A N 1
ATOM 1420 C CA . GLU A 1 183 ? 17.956 3.724 -16.361 1.00 71.19 183 GLU A CA 1
ATOM 1421 C C . GLU A 1 183 ? 18.632 2.394 -16.691 1.00 71.19 183 GLU A C 1
ATOM 1423 O O . GLU A 1 183 ? 19.729 2.117 -16.201 1.00 71.19 183 GLU A O 1
ATOM 1428 N N . GLY A 1 184 ? 17.965 1.575 -17.513 1.00 66.94 184 GLY A N 1
ATOM 1429 C CA . GLY A 1 184 ? 18.515 0.329 -18.061 1.00 66.94 184 GLY A CA 1
ATOM 1430 C C . GLY A 1 184 ? 18.849 -0.759 -17.035 1.00 66.94 184 GLY A C 1
ATOM 1431 O O . GLY A 1 184 ? 19.515 -1.727 -17.387 1.00 66.94 184 GLY A O 1
ATOM 1432 N N . GLY A 1 185 ? 18.432 -0.595 -15.777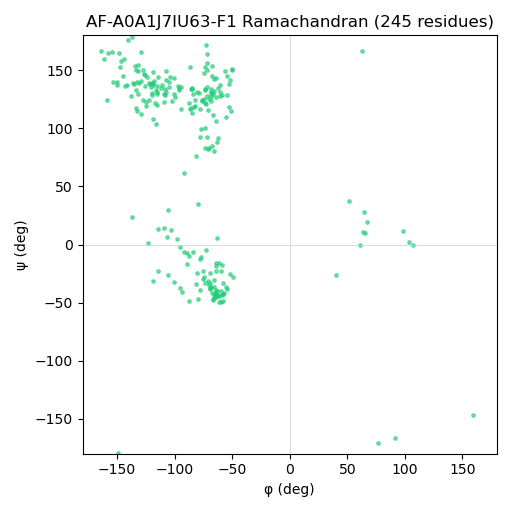 1.00 72.81 185 GLY A N 1
ATOM 1433 C CA . GLY A 1 185 ? 18.646 -1.582 -14.724 1.00 72.81 185 GLY A CA 1
ATOM 1434 C C . GLY A 1 185 ? 17.742 -2.802 -14.879 1.00 72.81 185 GLY A C 1
ATOM 1435 O O . GLY A 1 185 ? 16.637 -2.704 -15.416 1.00 72.81 185 GLY A O 1
ATOM 1436 N N . GLU A 1 186 ? 18.210 -3.934 -14.361 1.00 83.31 186 GLU A N 1
ATOM 1437 C CA . GLU A 1 186 ? 17.399 -5.140 -14.232 1.00 83.31 186 GLU A CA 1
ATOM 1438 C C . GLU A 1 186 ? 16.189 -4.866 -13.330 1.00 83.31 186 GLU A C 1
ATOM 1440 O O . GLU A 1 186 ? 16.287 -4.184 -12.301 1.00 83.31 186 GLU A O 1
ATOM 1445 N N . GLU A 1 187 ? 15.036 -5.377 -13.756 1.00 86.75 187 GLU A N 1
ATOM 1446 C CA . GLU A 1 187 ? 13.784 -5.286 -13.025 1.00 86.75 187 GLU A CA 1
ATOM 1447 C C . GLU A 1 187 ? 13.334 -6.679 -12.614 1.00 86.75 187 GLU A C 1
ATOM 1449 O O . GLU A 1 187 ? 13.060 -7.531 -13.457 1.00 86.75 187 GLU A O 1
ATOM 1454 N N . THR A 1 188 ? 13.204 -6.886 -11.310 1.00 87.81 188 THR A N 1
ATOM 1455 C CA . THR A 1 188 ? 12.777 -8.167 -10.744 1.00 87.81 188 THR A CA 1
ATOM 1456 C C . THR A 1 188 ? 11.439 -7.981 -10.048 1.00 87.81 188 THR A C 1
ATOM 1458 O O . THR A 1 188 ? 11.272 -7.042 -9.268 1.00 87.81 188 THR A O 1
ATOM 1461 N N . ALA A 1 189 ? 10.470 -8.855 -10.319 1.00 88.94 189 ALA A N 1
ATOM 1462 C CA . ALA A 1 189 ? 9.206 -8.848 -9.592 1.00 88.94 189 ALA A CA 1
ATOM 1463 C C . ALA A 1 189 ? 9.449 -9.285 -8.139 1.00 88.94 189 ALA A C 1
ATOM 1465 O O . ALA A 1 189 ? 9.979 -10.363 -7.891 1.00 88.94 189 ALA A O 1
ATOM 1466 N N . VAL A 1 190 ? 9.067 -8.445 -7.178 1.00 90.06 190 VAL A N 1
ATOM 1467 C CA . VAL A 1 190 ? 9.274 -8.697 -5.737 1.00 90.06 190 VAL A CA 1
ATOM 1468 C C . VAL A 1 190 ? 7.966 -8.867 -4.973 1.00 90.06 190 VAL A C 1
ATOM 1470 O O . VAL A 1 190 ? 7.928 -9.496 -3.916 1.00 90.06 190 VAL A O 1
ATOM 1473 N N . ALA A 1 191 ? 6.871 -8.335 -5.508 1.00 92.06 191 ALA A N 1
ATOM 1474 C CA . ALA A 1 191 ? 5.535 -8.534 -4.974 1.00 92.06 191 ALA A CA 1
ATOM 1475 C C . ALA A 1 191 ? 4.494 -8.375 -6.078 1.00 92.06 191 ALA A C 1
ATOM 1477 O O . ALA A 1 191 ? 4.761 -7.811 -7.135 1.00 92.06 191 ALA A O 1
ATOM 1478 N N . PHE A 1 192 ? 3.273 -8.808 -5.808 1.00 92.88 192 PHE A N 1
ATOM 1479 C CA . PHE A 1 192 ? 2.130 -8.478 -6.639 1.00 92.88 192 PHE A CA 1
ATOM 1480 C C . PHE A 1 192 ? 0.869 -8.340 -5.802 1.00 92.88 192 PHE A C 1
ATOM 1482 O O . PHE A 1 192 ? 0.741 -8.912 -4.715 1.00 92.88 192 PHE A O 1
ATOM 1489 N N . TRP A 1 193 ? -0.109 -7.620 -6.346 1.00 92.69 193 TRP A N 1
ATOM 1490 C CA . TRP A 1 193 ? -1.475 -7.703 -5.867 1.00 92.69 193 TRP A CA 1
ATOM 1491 C C . TRP A 1 193 ? -2.490 -7.812 -6.996 1.00 92.69 193 TRP A C 1
ATOM 1493 O O . TRP A 1 193 ? -2.253 -7.421 -8.141 1.00 92.69 193 TRP A O 1
ATOM 1503 N N . ALA A 1 194 ? -3.632 -8.411 -6.682 1.00 91.50 194 ALA A N 1
ATOM 1504 C CA . ALA A 1 194 ? -4.640 -8.750 -7.668 1.00 91.50 194 ALA A CA 1
ATOM 1505 C C . ALA A 1 194 ? -6.069 -8.667 -7.129 1.00 91.50 194 ALA A C 1
ATOM 1507 O O . ALA A 1 194 ? -6.324 -8.893 -5.938 1.00 91.50 194 ALA A O 1
ATOM 1508 N N . TYR A 1 195 ? -7.007 -8.412 -8.043 1.00 86.56 195 TYR A N 1
ATOM 1509 C CA . TYR A 1 195 ? -8.435 -8.485 -7.762 1.00 86.56 195 TYR A CA 1
ATOM 1510 C C . TYR A 1 195 ? -8.926 -9.934 -7.849 1.00 86.56 195 TYR A C 1
ATOM 1512 O O . TYR A 1 195 ? -8.827 -10.560 -8.910 1.00 86.56 195 TYR A O 1
ATOM 1520 N N . PRO A 1 196 ? -9.470 -10.501 -6.759 1.00 81.75 196 PRO A N 1
ATOM 1521 C CA . PRO A 1 196 ? -10.018 -11.850 -6.792 1.00 81.75 196 PRO A CA 1
ATOM 1522 C C . PRO A 1 196 ? -11.282 -11.891 -7.664 1.00 81.75 196 PRO A C 1
ATOM 1524 O O . PRO A 1 196 ? -12.206 -11.106 -7.468 1.00 81.75 196 PRO A O 1
ATOM 1527 N N . ALA A 1 197 ? -11.345 -12.834 -8.606 1.00 68.00 197 ALA A N 1
ATOM 1528 C CA . ALA A 1 197 ? -12.403 -12.884 -9.617 1.00 68.00 197 ALA A CA 1
ATOM 1529 C C . ALA A 1 197 ? -13.805 -13.243 -9.075 1.00 68.00 197 ALA A C 1
ATOM 1531 O O . ALA A 1 197 ? -14.800 -12.908 -9.711 1.00 68.00 197 ALA A O 1
ATOM 1532 N N . LEU A 1 198 ? -13.900 -13.939 -7.932 1.00 67.06 198 LEU A N 1
ATOM 1533 C CA . LEU A 1 198 ? -15.132 -14.628 -7.501 1.00 67.06 198 LEU A CA 1
ATOM 1534 C C . LEU A 1 198 ? -15.473 -14.455 -6.008 1.00 67.06 198 LEU A C 1
ATOM 1536 O O . LEU A 1 198 ? -16.173 -15.280 -5.424 1.00 67.06 198 LEU A O 1
ATOM 1540 N N . THR A 1 199 ? -14.991 -13.400 -5.343 1.00 70.25 199 THR A N 1
ATOM 1541 C CA . THR A 1 199 ? -15.199 -13.234 -3.892 1.00 70.25 199 THR A CA 1
ATOM 1542 C C . THR A 1 199 ? -15.848 -11.903 -3.532 1.00 70.25 199 THR A C 1
ATOM 1544 O O . THR A 1 199 ? -15.280 -10.842 -3.764 1.00 70.25 199 THR A O 1
ATOM 1547 N N . MET A 1 200 ? -16.993 -11.946 -2.847 1.00 73.38 200 MET A N 1
ATOM 1548 C CA . MET A 1 200 ? -17.684 -10.723 -2.408 1.00 73.38 200 MET A CA 1
ATOM 1549 C C . MET A 1 200 ? -16.958 -9.984 -1.273 1.00 73.38 200 MET A C 1
ATOM 1551 O O . MET A 1 200 ? -17.043 -8.759 -1.164 1.00 73.38 200 MET A O 1
ATOM 1555 N N . THR A 1 201 ? -16.257 -10.719 -0.403 1.00 81.25 201 THR A N 1
ATOM 1556 C CA . THR A 1 201 ? -15.647 -10.165 0.819 1.00 81.25 201 THR A CA 1
ATOM 1557 C C . THR A 1 201 ? -14.158 -9.891 0.693 1.00 81.25 201 THR A C 1
ATOM 1559 O O . THR A 1 201 ? -13.678 -8.959 1.329 1.00 81.25 201 THR A O 1
ATOM 1562 N N . LYS A 1 202 ? -13.425 -10.680 -0.098 1.00 88.94 202 LYS A N 1
ATOM 1563 C CA . LYS A 1 202 ? -12.006 -10.442 -0.361 1.00 88.94 202 LYS A CA 1
ATOM 1564 C C . LYS A 1 202 ? -11.9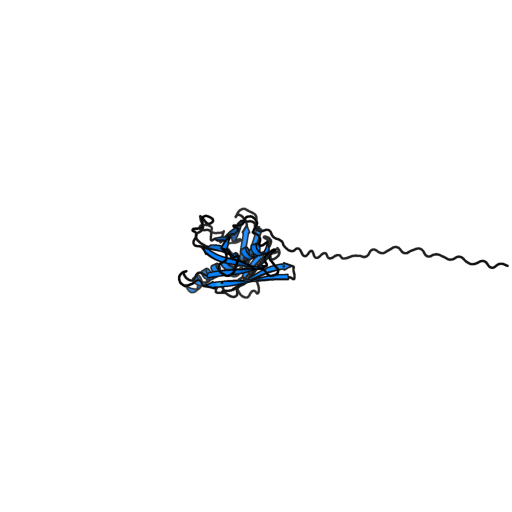03 -9.395 -1.467 1.00 88.94 202 LYS A C 1
ATOM 1566 O O . LYS A 1 202 ? -12.521 -9.543 -2.515 1.00 88.94 202 LYS A O 1
ATOM 1571 N N . LYS A 1 203 ? -11.184 -8.313 -1.193 1.00 89.44 203 LYS A N 1
ATOM 1572 C CA . LYS A 1 203 ? -11.062 -7.144 -2.075 1.00 89.44 203 LYS A CA 1
ATOM 1573 C C . LYS A 1 203 ? -9.714 -7.076 -2.777 1.00 89.44 203 LYS A C 1
ATOM 1575 O O . LYS A 1 203 ? -9.643 -6.534 -3.870 1.00 89.44 203 LYS A O 1
ATOM 1580 N N . MET A 1 204 ? -8.687 -7.668 -2.173 1.00 92.00 204 MET A N 1
ATOM 1581 C CA . MET A 1 204 ? -7.324 -7.687 -2.695 1.00 92.00 204 MET A CA 1
ATOM 1582 C C . MET A 1 204 ? -6.622 -8.967 -2.241 1.00 92.00 204 MET A C 1
ATOM 1584 O O . MET A 1 204 ? -6.796 -9.405 -1.100 1.00 92.00 204 MET A O 1
ATOM 1588 N N . ALA A 1 205 ? -5.841 -9.576 -3.128 1.00 92.06 205 ALA A N 1
ATOM 1589 C CA . ALA A 1 205 ? -4.828 -10.566 -2.779 1.00 92.06 205 ALA A CA 1
ATOM 1590 C C . ALA A 1 205 ? -3.456 -9.929 -2.970 1.00 92.06 205 ALA A C 1
ATOM 1592 O O . ALA A 1 205 ? -3.216 -9.397 -4.042 1.00 92.06 205 ALA A O 1
ATOM 1593 N N . PHE A 1 206 ? -2.587 -9.990 -1.970 1.00 93.12 206 PHE A N 1
ATOM 1594 C CA . PHE A 1 206 ? -1.217 -9.488 -2.008 1.00 93.12 206 PHE A CA 1
ATOM 1595 C C . PHE A 1 206 ? -0.247 -10.629 -1.712 1.00 93.12 206 PHE A C 1
ATOM 1597 O O . PHE A 1 206 ? -0.497 -11.453 -0.820 1.00 93.12 206 PHE A O 1
ATOM 1604 N N . ARG A 1 207 ? 0.855 -10.695 -2.451 1.00 92.12 207 ARG A N 1
ATOM 1605 C CA . ARG A 1 207 ? 1.875 -11.731 -2.306 1.00 92.12 207 ARG A CA 1
ATOM 1606 C C . ARG A 1 207 ? 3.261 -11.127 -2.487 1.00 92.12 207 ARG A C 1
ATOM 1608 O O . ARG A 1 207 ? 3.463 -10.341 -3.404 1.00 92.12 207 ARG A O 1
ATOM 1615 N N . PHE A 1 208 ? 4.191 -11.530 -1.633 1.00 90.56 208 PHE A N 1
ATOM 1616 C CA . PHE A 1 208 ? 5.620 -11.347 -1.853 1.00 90.56 208 PHE A CA 1
ATOM 1617 C C . PHE A 1 208 ? 6.152 -12.520 -2.686 1.00 90.56 208 PHE A C 1
ATOM 1619 O O . PHE A 1 208 ? 5.808 -13.679 -2.423 1.00 90.56 208 PHE A O 1
ATOM 1626 N N . VAL A 1 209 ? 6.950 -12.204 -3.706 1.00 87.69 209 VAL A N 1
ATOM 1627 C CA . VAL A 1 209 ? 7.594 -13.195 -4.581 1.00 87.69 209 VAL A CA 1
ATOM 1628 C C . VAL A 1 209 ? 8.822 -13.766 -3.872 1.00 87.69 209 VAL A C 1
ATOM 1630 O O . VAL A 1 209 ? 8.951 -14.985 -3.765 1.00 87.69 209 VAL A O 1
ATOM 1633 N N . GLU A 1 210 ? 9.652 -12.891 -3.298 1.00 72.88 210 GLU A N 1
ATOM 1634 C CA . GLU A 1 210 ? 10.848 -13.259 -2.533 1.00 72.88 210 GLU A CA 1
ATOM 1635 C C . GLU A 1 210 ? 10.471 -13.866 -1.165 1.00 72.88 210 GLU A C 1
ATOM 1637 O O . GLU A 1 210 ? 9.574 -13.374 -0.475 1.00 72.88 210 GLU A O 1
ATOM 1642 N N . GLU A 1 211 ? 11.141 -14.959 -0.789 1.00 58.22 211 GLU A N 1
ATOM 1643 C CA . GLU A 1 211 ? 10.767 -15.823 0.342 1.00 58.22 211 GLU A CA 1
ATOM 1644 C C . GLU A 1 211 ? 10.956 -15.152 1.714 1.00 58.22 211 GLU A C 1
ATOM 1646 O O . GLU A 1 211 ? 10.109 -15.320 2.592 1.00 58.22 211 GLU A O 1
ATOM 1651 N N . ASP A 1 212 ? 11.963 -14.282 1.836 1.00 54.75 212 ASP A N 1
ATOM 1652 C CA . ASP A 1 212 ? 12.356 -13.648 3.106 1.00 54.75 212 ASP A CA 1
ATOM 1653 C C . ASP A 1 212 ? 12.011 -12.157 3.175 1.00 54.75 212 ASP A C 1
ATOM 1655 O O . ASP A 1 212 ? 12.534 -11.410 4.001 1.00 54.75 212 ASP A O 1
ATOM 1659 N N . GLY A 1 213 ? 11.163 -11.683 2.261 1.00 51.84 213 GLY A N 1
ATOM 1660 C CA . GLY A 1 213 ? 10.972 -10.253 2.101 1.00 51.84 213 GLY A CA 1
ATOM 1661 C C . GLY A 1 213 ? 12.249 -9.552 1.625 1.00 51.84 213 GLY A C 1
ATOM 1662 O O . GLY A 1 213 ? 12.402 -8.379 1.908 1.00 51.84 213 GLY A O 1
ATOM 1663 N N . GLY A 1 214 ? 13.140 -10.225 0.895 1.00 51.31 214 GLY A N 1
ATOM 1664 C CA . GLY A 1 214 ? 14.224 -9.590 0.140 1.00 51.31 214 GLY A CA 1
ATOM 1665 C C . GLY A 1 214 ? 15.276 -8.816 0.945 1.00 51.31 214 GLY A C 1
ATOM 1666 O O . GLY A 1 214 ? 15.099 -8.434 2.097 1.00 51.31 214 GLY A O 1
ATOM 1667 N N . ALA A 1 215 ? 16.388 -8.483 0.291 1.00 49.38 215 ALA A N 1
ATOM 1668 C CA . ALA A 1 215 ? 17.496 -7.714 0.873 1.00 49.38 215 ALA A CA 1
ATOM 1669 C C . ALA A 1 215 ? 17.143 -6.266 1.310 1.00 49.38 215 ALA A C 1
ATOM 1671 O O . ALA A 1 215 ? 18.025 -5.508 1.691 1.00 49.38 215 ALA A O 1
ATOM 1672 N N . GLY A 1 216 ? 15.873 -5.845 1.243 1.00 55.62 216 GLY A N 1
ATOM 1673 C CA . GLY A 1 216 ? 15.449 -4.472 1.543 1.00 55.62 216 GLY A CA 1
ATOM 1674 C C . GLY A 1 216 ? 15.019 -4.210 2.995 1.00 55.62 216 GLY A C 1
ATOM 1675 O O . GLY A 1 216 ? 14.677 -3.071 3.315 1.00 55.62 216 GLY A O 1
ATOM 1676 N N . GLY A 1 217 ? 14.934 -5.233 3.854 1.00 71.44 217 GLY A N 1
ATOM 1677 C CA . GLY A 1 217 ? 14.479 -5.108 5.252 1.00 71.44 217 GLY A CA 1
ATOM 1678 C C . GLY A 1 217 ? 12.957 -4.957 5.453 1.00 71.44 217 GLY A C 1
ATOM 1679 O O . GLY A 1 217 ? 12.158 -5.099 4.540 1.00 71.44 217 GLY A O 1
ATOM 1680 N N . GLU A 1 218 ? 12.494 -4.662 6.667 1.00 79.62 218 GLU A N 1
ATOM 1681 C CA . GLU A 1 218 ? 11.042 -4.605 6.951 1.00 79.62 218 GLU A CA 1
ATOM 1682 C C . GLU A 1 218 ? 10.347 -3.341 6.413 1.00 79.62 218 GLU A C 1
ATOM 1684 O O . GLU A 1 218 ? 9.130 -3.320 6.179 1.00 79.62 218 GLU A O 1
ATOM 1689 N N . MET A 1 219 ? 11.124 -2.277 6.195 1.00 86.12 219 MET A N 1
ATOM 1690 C CA . MET A 1 219 ? 10.610 -0.984 5.749 1.00 86.12 219 MET A CA 1
ATOM 1691 C C . MET A 1 219 ? 10.044 -1.062 4.334 1.00 86.12 219 MET A C 1
ATOM 1693 O O . MET A 1 219 ? 8.927 -0.596 4.106 1.00 86.12 219 MET A O 1
ATOM 1697 N N . TRP A 1 220 ? 10.762 -1.683 3.388 1.00 88.38 220 TRP A N 1
ATOM 1698 C CA . TRP A 1 220 ? 10.237 -1.815 2.027 1.00 88.38 220 TRP A CA 1
ATOM 1699 C C . TRP A 1 220 ? 8.994 -2.708 2.005 1.00 88.38 220 TRP A C 1
ATOM 1701 O O . TRP A 1 220 ? 8.066 -2.410 1.263 1.00 88.38 220 TRP A O 1
ATOM 1711 N N . ALA A 1 221 ? 8.938 -3.771 2.820 1.00 90.50 221 ALA A N 1
ATOM 1712 C CA . ALA A 1 221 ? 7.798 -4.683 2.846 1.00 90.50 221 ALA A CA 1
ATOM 1713 C C . ALA A 1 221 ? 6.537 -3.945 3.320 1.00 90.50 221 ALA A C 1
ATOM 1715 O O . ALA A 1 221 ? 5.468 -4.046 2.711 1.00 90.50 221 ALA A O 1
ATOM 1716 N N . THR A 1 222 ? 6.686 -3.118 4.357 1.00 92.62 222 THR A N 1
ATOM 1717 C CA . THR A 1 222 ? 5.624 -2.228 4.835 1.00 92.62 222 THR A CA 1
ATOM 1718 C C . THR A 1 222 ? 5.245 -1.190 3.777 1.00 92.62 222 THR A C 1
ATOM 1720 O O . THR A 1 222 ? 4.055 -1.013 3.499 1.00 92.62 222 THR A O 1
ATOM 1723 N N . ALA A 1 223 ? 6.231 -0.557 3.129 1.00 94.19 223 ALA A N 1
ATOM 1724 C CA . ALA A 1 223 ? 6.018 0.401 2.042 1.00 94.19 223 ALA A CA 1
ATOM 1725 C C . ALA A 1 223 ? 5.282 -0.236 0.847 1.00 94.19 223 ALA A C 1
ATOM 1727 O O . ALA A 1 223 ? 4.368 0.365 0.283 1.00 94.19 223 ALA A O 1
ATOM 1728 N N . ALA A 1 224 ? 5.608 -1.479 0.494 1.00 94.75 224 ALA A N 1
ATOM 1729 C CA 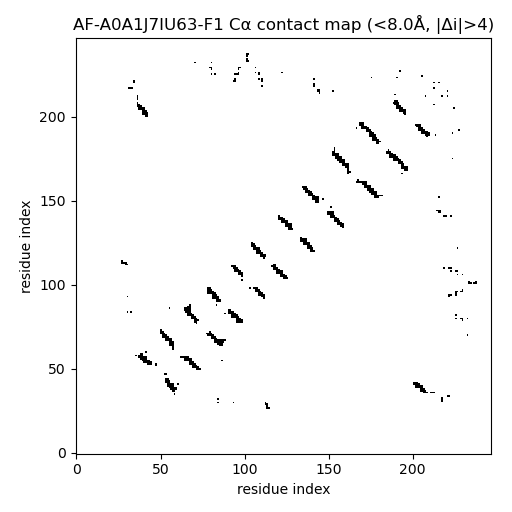. ALA A 1 224 ? 4.962 -2.245 -0.566 1.00 94.75 224 ALA A CA 1
ATOM 1730 C C . ALA A 1 224 ? 3.491 -2.533 -0.238 1.00 94.75 224 ALA A C 1
ATOM 1732 O O . ALA A 1 224 ? 2.617 -2.333 -1.081 1.00 94.75 224 ALA A O 1
ATOM 1733 N N . VAL A 1 225 ? 3.184 -2.950 0.994 1.00 95.38 225 VAL A N 1
ATOM 1734 C CA . VAL A 1 225 ? 1.793 -3.204 1.399 1.00 95.38 225 VAL A CA 1
ATOM 1735 C C . VAL A 1 225 ? 0.981 -1.910 1.434 1.00 95.38 225 VAL A C 1
ATOM 1737 O O . VAL A 1 225 ? -0.120 -1.870 0.882 1.00 95.38 225 VAL A O 1
ATOM 1740 N N . VAL A 1 226 ? 1.495 -0.843 2.052 1.00 96.88 226 VAL A N 1
ATOM 1741 C CA . VAL A 1 226 ? 0.745 0.418 2.174 1.00 96.88 226 VAL A CA 1
ATOM 1742 C C . VAL A 1 226 ? 0.588 1.135 0.828 1.00 96.88 226 VAL A C 1
ATOM 1744 O O . VAL A 1 226 ? -0.482 1.679 0.563 1.00 96.88 226 VAL A O 1
ATOM 1747 N N . SER A 1 227 ? 1.581 1.061 -0.067 1.00 96.88 227 SER A N 1
ATOM 1748 C CA . SER A 1 227 ? 1.453 1.575 -1.439 1.00 96.88 227 SER A CA 1
ATOM 1749 C C . SER A 1 227 ? 0.412 0.801 -2.246 1.00 96.88 227 SER A C 1
ATOM 1751 O O . SER A 1 227 ? -0.423 1.424 -2.899 1.00 96.88 227 SER A O 1
ATOM 1753 N N . ALA A 1 228 ? 0.381 -0.534 -2.148 1.00 96.56 228 ALA A N 1
ATOM 1754 C CA . ALA A 1 228 ? -0.662 -1.344 -2.780 1.00 96.56 228 ALA A CA 1
ATOM 1755 C C . ALA A 1 228 ? -2.065 -0.955 -2.289 1.00 96.56 228 ALA A C 1
ATOM 1757 O O . ALA A 1 228 ? -2.978 -0.794 -3.097 1.00 96.56 228 ALA A O 1
ATOM 1758 N N . LEU A 1 229 ? -2.233 -0.749 -0.976 1.00 96.69 229 LEU A N 1
ATOM 1759 C CA . LEU A 1 229 ? -3.498 -0.280 -0.401 1.00 96.69 229 LEU A CA 1
ATOM 1760 C C . LEU A 1 229 ? -3.864 1.135 -0.876 1.00 96.69 229 LEU A C 1
ATOM 1762 O O . LEU A 1 229 ? -5.036 1.389 -1.145 1.00 96.69 229 LEU A O 1
ATOM 1766 N N . GLY A 1 230 ? -2.884 2.034 -1.003 1.00 95.00 230 GLY A N 1
ATOM 1767 C CA . GLY A 1 230 ? -3.078 3.380 -1.544 1.00 95.00 230 GLY A CA 1
ATOM 1768 C C . GLY A 1 230 ? -3.577 3.356 -2.991 1.00 95.00 230 GLY A C 1
ATOM 1769 O O . GLY A 1 230 ? -4.597 3.971 -3.299 1.00 95.00 230 GLY A O 1
ATOM 1770 N N . ILE A 1 231 ? -2.921 2.579 -3.861 1.00 94.06 231 ILE A N 1
ATOM 1771 C CA . ILE A 1 231 ? -3.342 2.397 -5.262 1.00 94.06 231 ILE A CA 1
ATOM 1772 C C . ILE A 1 231 ? -4.751 1.800 -5.316 1.00 94.06 231 ILE A C 1
ATOM 1774 O O . ILE A 1 231 ? -5.623 2.335 -6.000 1.00 94.06 231 ILE A O 1
ATOM 1778 N N . TRP A 1 232 ? -4.995 0.727 -4.559 1.00 92.94 232 TRP A N 1
ATOM 1779 C CA . TRP A 1 232 ? -6.299 0.071 -4.499 1.00 92.94 232 TRP A CA 1
ATOM 1780 C C . TRP A 1 232 ? -7.417 1.033 -4.067 1.00 92.94 232 TRP A C 1
ATOM 1782 O O . TRP A 1 232 ? -8.504 1.018 -4.649 1.00 92.94 232 TRP A O 1
ATOM 1792 N N . GLU A 1 233 ? -7.166 1.890 -3.074 1.00 92.19 233 GLU A N 1
ATOM 1793 C CA . GLU A 1 233 ? -8.142 2.872 -2.598 1.00 92.19 233 GLU A CA 1
ATOM 1794 C C . GLU A 1 233 ? -8.419 3.958 -3.648 1.00 92.19 233 GLU A C 1
ATOM 1796 O O . GLU A 1 233 ? -9.583 4.304 -3.875 1.00 92.19 233 GLU A O 1
ATOM 1801 N N . ILE A 1 234 ? -7.386 4.456 -4.337 1.00 89.81 234 ILE A N 1
ATOM 1802 C CA . ILE A 1 234 ? -7.543 5.392 -5.460 1.00 89.81 234 ILE A CA 1
ATOM 1803 C C . ILE A 1 234 ? -8.423 4.777 -6.553 1.00 89.81 234 ILE A C 1
ATOM 1805 O O . ILE A 1 234 ? -9.382 5.406 -7.008 1.00 89.81 234 ILE A O 1
ATOM 1809 N N . GLU A 1 235 ? -8.137 3.539 -6.963 1.00 87.88 235 GLU A N 1
ATOM 1810 C CA . GLU A 1 235 ? -8.916 2.837 -7.988 1.00 87.88 235 GLU A CA 1
ATOM 1811 C C . GLU A 1 235 ? -10.366 2.627 -7.541 1.00 87.88 235 GLU A C 1
ATOM 1813 O O . GLU A 1 235 ? -11.301 2.915 -8.294 1.00 87.88 235 GLU A O 1
ATOM 1818 N N . ARG A 1 236 ? -10.575 2.225 -6.282 1.00 86.38 236 ARG A N 1
ATOM 1819 C CA . ARG A 1 236 ? -11.910 2.069 -5.694 1.00 86.38 236 ARG A CA 1
ATOM 1820 C C . ARG A 1 236 ? -12.710 3.374 -5.735 1.00 86.38 236 ARG A C 1
ATOM 1822 O O . ARG A 1 236 ? -13.894 3.344 -6.074 1.00 86.38 236 ARG A O 1
ATOM 1829 N N . ARG A 1 237 ? -12.084 4.514 -5.417 1.00 86.19 237 ARG A N 1
ATOM 1830 C CA . ARG A 1 237 ? -12.735 5.836 -5.464 1.00 86.19 237 ARG A CA 1
ATOM 1831 C C . ARG A 1 237 ? -13.043 6.290 -6.884 1.00 86.19 237 ARG A C 1
ATOM 1833 O O . ARG A 1 237 ? -14.111 6.851 -7.101 1.00 86.19 237 ARG A O 1
ATOM 1840 N N . ARG A 1 238 ? -12.160 6.024 -7.852 1.00 83.94 238 ARG A N 1
ATOM 1841 C CA . ARG A 1 238 ? -12.402 6.353 -9.269 1.00 83.94 238 ARG A CA 1
ATOM 1842 C C . ARG A 1 238 ? -13.627 5.628 -9.819 1.00 83.94 238 ARG A C 1
ATOM 1844 O O . ARG A 1 238 ? -14.462 6.257 -10.460 1.00 83.94 238 ARG A O 1
ATOM 1851 N N . VAL A 1 239 ? -13.770 4.337 -9.519 1.00 79.81 239 VAL A N 1
ATOM 1852 C CA . VAL A 1 239 ? -14.938 3.547 -9.947 1.00 79.81 239 VAL A CA 1
ATOM 1853 C C . VAL A 1 239 ? -16.229 4.058 -9.295 1.00 79.81 239 VAL A C 1
ATOM 1855 O O . VAL A 1 239 ? -17.253 4.188 -9.968 1.00 79.81 239 VAL A O 1
ATOM 1858 N N . ALA A 1 240 ? -16.183 4.396 -8.002 1.00 74.44 240 ALA A N 1
ATOM 1859 C CA . ALA A 1 240 ? -17.335 4.950 -7.290 1.00 74.44 240 ALA A CA 1
ATOM 1860 C C . ALA A 1 240 ? -17.740 6.343 -7.816 1.00 74.44 240 ALA A C 1
ATOM 1862 O O . ALA A 1 240 ? -18.921 6.584 -8.049 1.00 74.44 240 ALA A O 1
ATOM 1863 N N . GLY A 1 241 ? -16.773 7.235 -8.057 1.00 62.78 241 GLY A N 1
ATOM 1864 C CA . GLY A 1 241 ? -17.019 8.578 -8.594 1.00 62.78 241 GLY A CA 1
ATOM 1865 C C . GLY A 1 241 ? -17.510 8.573 -10.045 1.00 62.78 241 GLY A C 1
ATOM 1866 O O . GLY A 1 241 ? -18.404 9.340 -10.386 1.00 62.78 241 GLY A O 1
ATOM 1867 N N . GLY A 1 242 ? -17.001 7.661 -10.881 1.00 57.03 242 GLY A N 1
ATOM 1868 C CA . GLY A 1 242 ? -17.489 7.480 -12.253 1.00 57.03 242 GLY A CA 1
ATOM 1869 C C . GLY A 1 242 ? -18.932 6.970 -12.322 1.00 57.03 242 GLY A C 1
ATOM 1870 O O . GLY A 1 242 ? -19.662 7.334 -13.236 1.00 57.03 242 GLY A O 1
ATOM 1871 N N . SER A 1 243 ? -19.371 6.186 -11.329 1.00 49.06 243 SER A N 1
ATOM 1872 C CA . SER A 1 243 ? -20.769 5.736 -11.233 1.00 49.06 243 SER A CA 1
ATOM 1873 C C . SER A 1 243 ? -21.720 6.847 -10.768 1.00 49.06 243 SER A C 1
ATOM 1875 O O . SER A 1 243 ? -22.890 6.821 -11.126 1.00 49.06 243 SER A O 1
ATOM 1877 N N . ALA A 1 244 ? -21.235 7.825 -9.994 1.00 44.78 244 ALA A N 1
ATOM 1878 C CA . ALA A 1 244 ? -22.041 8.949 -9.508 1.00 44.78 244 ALA A CA 1
ATOM 1879 C C . ALA A 1 244 ? -22.230 10.069 -10.549 1.00 44.78 244 ALA A C 1
ATOM 1881 O O . ALA A 1 244 ? -23.204 10.801 -10.469 1.00 44.78 244 ALA A O 1
ATOM 1882 N N . ALA A 1 245 ? -21.322 10.201 -11.522 1.00 39.34 245 ALA A N 1
ATOM 1883 C CA . ALA A 1 245 ? -21.427 11.188 -12.603 1.00 39.34 245 ALA A CA 1
ATOM 1884 C C . ALA A 1 245 ? -22.304 10.729 -13.790 1.00 39.34 245 ALA A C 1
ATOM 1886 O O . ALA A 1 245 ? -22.537 11.505 -14.713 1.00 39.34 245 ALA A O 1
ATOM 1887 N N . ALA A 1 246 ? -22.752 9.469 -13.787 1.00 39.78 246 ALA A N 1
ATOM 1888 C CA . ALA A 1 246 ? -23.574 8.863 -1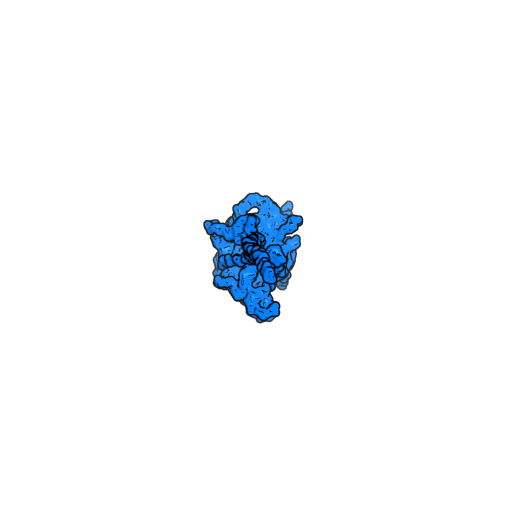4.838 1.00 39.78 246 ALA A CA 1
ATOM 1889 C C . ALA A 1 246 ? -25.049 8.654 -14.427 1.00 39.78 246 ALA A C 1
ATOM 1891 O O . ALA A 1 246 ? -25.796 8.019 -15.173 1.00 39.78 246 ALA A O 1
ATOM 1892 N N . ALA A 1 247 ? -25.447 9.150 -13.250 1.00 33.34 247 ALA A N 1
ATOM 1893 C CA . ALA A 1 247 ? -26.806 9.108 -12.703 1.00 33.34 247 ALA A CA 1
ATOM 1894 C C . ALA A 1 247 ? -27.382 10.526 -12.612 1.00 33.34 247 ALA A C 1
ATOM 1896 O O . ALA A 1 247 ? -28.611 10.660 -12.797 1.00 33.34 247 ALA A O 1
#

Organism: NCBI:txid1408157

Foldseek 3Di:
DDDDDDDDDDDDDDDDDDDPPPPPPPPFPQLQADDAQKWFWFFPDPPDDDFKGKIFIDRDPPDDGQWIWMAGDDDPVDARIWIFRGNDPPGHTQKGWHAPALPGQWIWIWGDRGPPDIDIKIKGWDFDDVVVVRFIKIKIWADADDDDVPDIWIKIWDKDQQPDPVRPQFGIWIFIWIFPDPPPTDTDGQKIKGQHPDDPTTGMIIGGPDNRSDSRGSVVVSVVVNVRVNNSSSVVVVVVVVVVVVD

Sequence (247 aa):
MTDTPGPITVNAPTKPSKPTTHSTSSSTSSTVVTLPRSLNLYLTNRLTILAQATFHLGTSRSSAPLHRVTTHQGFSGTPDVVLRSGPSSKSPILATAEFETPLSEQILLTLPLSAHDAVRINMTSTARPPKHWGRRDWWFAVPSAGGEQGEEAKFVWRHSDGEDEERKGYRSGWNLMRRTRWEGGEETAVAFWAYPALTMTKKMAFRFVEEDGGAGGEMWATAAVVSALGIWEIERRRVAGGSAAAA